Protein AF-A0AAZ1XCC8-F1 (afdb_monomer)

InterPro domains:
  IPR001304 C-type lectin-like [PF00059] (115-221)
  IPR001304 C-type lectin-like [PS50041] (104-208)
  IPR001304 C-type lectin-like [SM00034] (97-220)
  IPR016186 C-type lectin-like/link domain superfamily [G3DSA:3.10.100.10] (12-221)
  IPR016187 C-type lectin fold [SSF56436] (97-221)
  IPR050111 C-type lectin and snaclec domain-containing protein [PTHR22803] (86-221)

Foldseek 3Di:
DVVVVVVVVVVVVVVVVVVVVVVVVVVVVVVVVVVVVVVVVVVVVVVVVVVVVVVVVVVVVVVVVVVVVVVVVVVVVVVVVVVVVVVVVVVVVVPDDQFDWDDDDPKTKDWDPDWDFLVVLQVVLVVVVWGFADQQDPVSLVVVLVVCVLFKAFGQKFWDWDDPDPPDIATAIAGPVRDHDPDFFADPPARGRDPVFGGWMQHSVSHIHGDDDTGITMTMD

Organism: Oreochromis aureus (NCBI:txid47969)

pLDDT: mean 90.57, std 10.58, range [41.28, 98.25]

Nearest PDB structures (foldseek):
  4n33-assembly2_B  TM=8.308E-01  e=2.399E-09  Homo sapiens
  4n36-assembly4_D  TM=7.996E-01  e=1.666E-09  Homo sapiens
  2yhf-assembly2_B  TM=8.243E-01  e=1.999E-09  Homo sapiens
  4n35-assembly6_B  TM=7.918E-01  e=2.399E-09  Homo sapiens
  3kqg-assembly1_B  TM=6.785E-01  e=3.669E-09  Homo sapiens

Mean predicted aligned error: 13.55 Å

Radius of gyration: 47.58 Å; Cα contacts (8 Å, |Δi|>4): 246; chains: 1; bounding box: 74×30×152 Å

Solvent-accessible surface area (backbone atoms only — not comparable to full-atom values): 12093 Å² total; per-residue (Å²): 114,72,75,59,56,54,52,51,53,50,54,53,53,53,48,52,53,50,52,53,52,50,53,54,50,52,54,52,48,55,52,50,52,52,50,54,50,51,54,50,54,52,50,49,54,52,50,53,52,50,52,52,52,50,54,50,50,54,51,51,50,55,52,50,54,54,51,52,55,51,51,53,51,53,54,47,54,52,49,54,50,50,50,51,51,50,51,51,51,48,52,60,59,72,67,52,58,101,78,71,61,46,76,55,92,95,37,36,33,35,72,52,89,60,62,34,45,67,70,57,42,35,48,56,20,43,79,70,74,27,34,37,32,74,69,81,45,71,68,50,43,50,52,53,30,61,72,40,71,62,37,52,28,36,40,24,37,32,37,41,84,41,77,79,50,101,88,44,70,47,55,40,66,28,36,82,86,66,44,74,73,87,62,84,54,55,38,93,94,41,76,76,42,43,93,89,44,50,43,36,25,36,36,59,84,48,24,32,38,64,70,89,72,62,31,23,33,32,25,33,77

Structure (mmCIF, N/CA/C/O backbone):
data_AF-A0AAZ1XCC8-F1
#
_entry.id   AF-A0AAZ1XCC8-F1
#
loop_
_atom_site.group_PDB
_atom_site.id
_atom_site.type_symbol
_atom_site.label_atom_id
_atom_site.label_alt_id
_atom_site.label_comp_id
_atom_site.label_asym_id
_atom_site.label_entity_id
_atom_site.label_seq_id
_atom_site.pdbx_PDB_ins_code
_atom_site.Cartn_x
_atom_site.Cartn_y
_atom_site.Cartn_z
_atom_site.occupancy
_atom_site.B_iso_or_equiv
_atom_site.auth_seq_id
_atom_site.auth_comp_id
_atom_site.auth_asym_id
_atom_site.auth_atom_id
_atom_site.pdbx_PDB_model_num
ATOM 1 N N . MET A 1 1 ? -29.103 -8.593 116.214 1.00 57.97 1 MET A N 1
ATOM 2 C CA . MET A 1 1 ? -28.577 -7.471 115.400 1.00 57.97 1 MET A CA 1
ATOM 3 C C . MET A 1 1 ? -27.565 -7.908 114.336 1.00 57.97 1 MET A C 1
ATOM 5 O O . MET A 1 1 ? -27.748 -7.502 113.201 1.00 57.97 1 MET A O 1
ATOM 9 N N . ALA A 1 2 ? -26.582 -8.774 114.626 1.00 62.94 2 ALA A N 1
ATOM 10 C CA . ALA A 1 2 ? -25.527 -9.163 113.667 1.00 62.94 2 ALA A CA 1
ATOM 11 C C . ALA A 1 2 ? -25.999 -9.786 112.326 1.00 62.94 2 ALA A C 1
ATOM 13 O O . ALA A 1 2 ? -25.399 -9.535 111.285 1.00 62.94 2 ALA A O 1
ATOM 14 N N . GLY A 1 3 ? -27.090 -10.564 112.314 1.00 70.69 3 GLY A N 1
ATOM 15 C CA . GLY A 1 3 ? -27.597 -11.196 111.083 1.00 70.69 3 GLY A CA 1
ATOM 16 C C . GLY A 1 3 ? -28.245 -10.231 110.076 1.00 70.69 3 GLY A C 1
ATOM 17 O O . GLY A 1 3 ? -28.278 -10.524 108.884 1.00 70.69 3 GLY A O 1
ATOM 18 N N . ILE A 1 4 ? -28.736 -9.075 110.537 1.00 73.62 4 ILE A N 1
ATOM 19 C CA . ILE A 1 4 ? -29.360 -8.054 109.677 1.00 73.62 4 ILE A CA 1
ATOM 20 C C . ILE A 1 4 ? -28.272 -7.219 108.989 1.00 73.62 4 ILE A C 1
ATOM 22 O O . ILE A 1 4 ? -28.352 -6.975 107.788 1.00 73.62 4 ILE A O 1
ATOM 26 N N . THR A 1 5 ? -27.211 -6.859 109.717 1.00 78.88 5 THR A N 1
ATOM 27 C CA . THR A 1 5 ? -26.069 -6.101 109.185 1.00 78.88 5 THR A CA 1
ATOM 28 C C . THR A 1 5 ? -25.305 -6.872 108.106 1.00 78.88 5 THR A C 1
ATOM 30 O O . THR A 1 5 ? -24.960 -6.292 107.083 1.00 78.88 5 THR A O 1
ATOM 33 N N . ALA A 1 6 ? -25.097 -8.182 108.273 1.00 82.00 6 ALA A N 1
ATOM 34 C CA . ALA A 1 6 ? -24.416 -9.003 107.266 1.00 82.00 6 ALA A CA 1
ATOM 35 C C . ALA A 1 6 ? -25.203 -9.114 105.943 1.00 82.00 6 ALA A C 1
ATOM 37 O O . ALA A 1 6 ? -24.618 -9.002 104.866 1.00 82.00 6 ALA A O 1
ATOM 38 N N . ARG A 1 7 ? -26.536 -9.275 106.007 1.00 84.81 7 ARG A N 1
ATOM 39 C CA . ARG A 1 7 ? -27.398 -9.274 104.809 1.00 84.81 7 ARG A CA 1
ATOM 40 C C . ARG A 1 7 ? -27.400 -7.919 104.111 1.00 84.81 7 ARG A C 1
ATOM 42 O O . ARG A 1 7 ? -27.338 -7.877 102.890 1.00 84.81 7 ARG A O 1
ATOM 49 N N . TYR A 1 8 ? -27.444 -6.832 104.881 1.00 83.50 8 TYR A N 1
ATOM 50 C CA . TYR A 1 8 ? -27.377 -5.480 104.334 1.00 83.50 8 TYR A CA 1
ATOM 51 C C . TYR A 1 8 ? -26.086 -5.263 103.532 1.00 83.50 8 TYR A C 1
ATOM 53 O O . TYR A 1 8 ? -26.160 -4.833 102.387 1.00 83.50 8 TYR A O 1
ATOM 61 N N . VAL A 1 9 ? -24.931 -5.657 104.087 1.00 89.50 9 VAL A N 1
ATOM 62 C CA . VAL A 1 9 ? -23.620 -5.549 103.419 1.00 89.50 9 VAL A CA 1
ATOM 63 C C . VAL A 1 9 ? -23.568 -6.361 102.120 1.00 89.50 9 VAL A C 1
ATOM 65 O O . VAL A 1 9 ? -23.120 -5.837 101.099 1.00 89.50 9 VAL A O 1
ATOM 68 N N . LEU A 1 10 ? -24.063 -7.604 102.127 1.00 91.62 10 LEU A N 1
ATOM 69 C CA . LEU A 1 10 ? -24.105 -8.457 100.933 1.00 91.62 10 LEU A CA 1
ATOM 70 C C . LEU A 1 10 ? -24.928 -7.819 99.803 1.00 91.62 10 LEU A C 1
ATOM 72 O O . LEU A 1 10 ? -24.451 -7.724 98.675 1.00 91.62 10 LEU A O 1
ATOM 76 N N . VAL A 1 11 ? -26.122 -7.311 100.125 1.00 90.00 11 VAL A N 1
ATOM 77 C CA . VAL A 1 11 ? -27.016 -6.665 99.150 1.00 90.00 11 VAL A CA 1
ATOM 78 C C . VAL A 1 11 ? -26.378 -5.406 98.551 1.00 90.00 11 VAL A C 1
ATOM 80 O O . VAL A 1 11 ? -26.507 -5.161 97.353 1.00 90.00 11 VAL A O 1
ATOM 83 N N . THR A 1 12 ? -25.651 -4.610 99.343 1.00 90.75 12 THR A N 1
ATOM 84 C CA . THR A 1 12 ? -24.879 -3.469 98.817 1.00 90.75 12 THR A CA 1
ATOM 85 C C . THR A 1 12 ? -23.761 -3.894 97.865 1.00 90.75 12 THR A C 1
ATOM 87 O O . THR A 1 12 ? -23.586 -3.255 96.831 1.00 90.75 12 THR A O 1
ATOM 90 N N . LEU A 1 13 ? -23.050 -4.986 98.158 1.00 92.50 13 LEU A N 1
ATOM 91 C CA . LEU A 1 13 ? -21.975 -5.487 97.297 1.00 92.50 13 LEU A CA 1
ATOM 92 C C . LEU A 1 13 ? -22.524 -6.010 95.958 1.00 92.50 13 LEU A C 1
ATOM 94 O O . LEU A 1 13 ? -21.979 -5.719 94.894 1.00 92.50 13 LEU A O 1
ATOM 98 N N . GLU A 1 14 ? -23.637 -6.747 96.004 1.00 94.25 14 GLU A N 1
ATOM 99 C CA . GLU A 1 14 ? -24.359 -7.208 94.813 1.00 94.25 14 GLU A CA 1
ATOM 100 C C . GLU A 1 14 ? -24.856 -6.027 93.973 1.00 94.25 14 GLU A C 1
ATOM 102 O O . GLU A 1 14 ? -24.716 -6.033 92.748 1.00 94.25 14 GLU A O 1
ATOM 107 N N . LYS A 1 15 ? -25.370 -4.977 94.625 1.00 94.00 15 LYS A N 1
ATOM 108 C CA . LYS A 1 15 ? -25.782 -3.741 93.956 1.00 94.00 15 LYS A CA 1
ATOM 109 C C . LYS A 1 15 ? -24.608 -3.065 93.245 1.00 94.00 15 LYS A C 1
ATOM 111 O O . LYS A 1 15 ? -24.754 -2.714 92.079 1.00 94.00 15 LYS A O 1
ATOM 116 N N . GLU A 1 16 ? -23.451 -2.922 93.888 1.00 94.94 16 GLU A N 1
ATOM 117 C CA . GLU A 1 16 ? -22.254 -2.337 93.263 1.00 94.94 16 GLU A CA 1
ATOM 118 C C . GLU A 1 16 ? -21.747 -3.166 92.073 1.00 94.94 16 GLU A C 1
ATOM 120 O O . GLU A 1 16 ? -21.414 -2.612 91.021 1.00 94.94 16 GLU A O 1
ATOM 125 N N . GLN A 1 17 ? -21.741 -4.498 92.192 1.00 95.56 17 GLN A N 1
ATOM 126 C CA . GLN A 1 17 ? -21.374 -5.385 91.085 1.00 95.56 17 GLN A CA 1
ATOM 127 C C . GLN A 1 17 ? -22.343 -5.270 89.906 1.00 95.56 17 GLN A C 1
ATOM 129 O O . GLN A 1 17 ? -21.904 -5.206 88.753 1.00 95.56 17 GLN A O 1
ATOM 134 N N . LEU A 1 18 ? -23.649 -5.224 90.184 1.00 95.44 18 LEU A N 1
ATOM 135 C CA . LEU A 1 18 ? -24.675 -4.988 89.172 1.00 95.44 18 LEU A CA 1
ATOM 136 C C . LEU A 1 18 ? -24.468 -3.631 88.500 1.00 95.44 18 LEU A C 1
ATOM 138 O O . LEU A 1 18 ? -24.483 -3.552 87.278 1.00 95.44 18 LEU A O 1
ATOM 142 N N . GLN A 1 19 ? -24.184 -2.586 89.271 1.00 95.69 19 GLN A N 1
ATOM 143 C CA . GLN A 1 19 ? -23.983 -1.235 88.754 1.00 95.69 19 GLN A CA 1
ATOM 144 C C . GLN A 1 19 ? -22.744 -1.146 87.845 1.00 95.69 19 GLN A C 1
ATOM 146 O O . GLN A 1 19 ? -22.806 -0.552 86.770 1.00 95.69 19 GLN A O 1
ATOM 151 N N . ASN A 1 20 ? -21.647 -1.823 88.199 1.00 95.56 20 ASN A N 1
ATOM 152 C CA . ASN A 1 20 ? -20.457 -1.924 87.349 1.00 95.56 20 ASN A CA 1
ATOM 153 C C . ASN A 1 20 ? -20.737 -2.713 86.053 1.00 95.56 20 ASN A C 1
ATOM 155 O O . ASN A 1 20 ? -20.323 -2.305 84.967 1.00 95.56 20 ASN A O 1
ATOM 159 N N . ARG A 1 21 ? -21.489 -3.821 86.140 1.00 96.69 21 ARG A N 1
ATOM 160 C CA . ARG A 1 21 ? -21.928 -4.584 84.958 1.00 96.69 21 ARG A CA 1
ATOM 161 C C . ARG A 1 21 ? -22.786 -3.736 84.023 1.00 96.69 21 ARG A C 1
ATOM 163 O O . ARG A 1 21 ? -22.532 -3.742 82.822 1.00 96.69 21 ARG A O 1
ATOM 170 N N . THR A 1 22 ? -23.735 -2.979 84.565 1.00 96.50 22 THR A N 1
ATOM 171 C CA . THR A 1 22 ? -24.584 -2.068 83.791 1.00 96.50 22 THR A CA 1
ATOM 172 C C . THR A 1 22 ? -23.752 -0.992 83.098 1.00 96.50 22 THR A C 1
ATOM 174 O O . THR A 1 22 ? -23.912 -0.792 81.899 1.00 96.50 22 THR A O 1
ATOM 177 N N . ASN A 1 23 ? -22.800 -0.364 83.794 1.00 96.38 23 ASN A N 1
ATOM 178 C CA . ASN A 1 23 ? -21.933 0.656 83.192 1.00 96.38 23 ASN A CA 1
ATOM 179 C C . ASN A 1 23 ? -21.073 0.095 82.048 1.00 96.38 23 ASN A C 1
ATOM 181 O O . ASN A 1 23 ? -20.934 0.737 81.008 1.00 96.38 23 ASN A O 1
ATOM 185 N N . LYS A 1 24 ? -20.527 -1.120 82.207 1.00 97.25 24 LYS A N 1
ATOM 186 C CA . LYS A 1 24 ? -19.803 -1.804 81.123 1.00 97.25 24 LYS A CA 1
ATOM 187 C C . LYS A 1 24 ? -20.708 -2.071 79.923 1.00 97.25 24 LYS A C 1
ATOM 189 O O . LYS A 1 24 ? -20.282 -1.850 78.795 1.00 97.25 24 LYS A O 1
ATOM 194 N N . LEU A 1 25 ? -21.938 -2.524 80.168 1.00 97.31 25 LEU A N 1
ATOM 195 C CA . LEU A 1 25 ? -22.908 -2.799 79.112 1.00 97.31 25 LEU A CA 1
ATOM 196 C C . LEU A 1 25 ? -23.285 -1.522 78.349 1.00 97.31 25 LEU A C 1
ATOM 198 O O . LEU A 1 25 ? -23.292 -1.541 77.124 1.00 97.31 25 LEU A O 1
ATOM 202 N N . ILE A 1 26 ? -23.527 -0.418 79.062 1.00 97.12 26 ILE A N 1
ATOM 203 C CA . ILE A 1 26 ? -23.832 0.891 78.467 1.00 97.12 26 ILE A CA 1
ATOM 204 C C . ILE A 1 26 ? -22.692 1.346 77.552 1.00 97.12 26 ILE A C 1
ATOM 206 O O . ILE A 1 26 ? -22.953 1.730 76.419 1.00 97.12 26 ILE A O 1
ATOM 210 N N . ASN A 1 27 ? -21.438 1.252 78.005 1.00 96.75 27 ASN A N 1
ATOM 211 C CA . ASN A 1 27 ? -20.286 1.678 77.205 1.00 96.75 27 ASN A CA 1
ATOM 212 C C . ASN A 1 27 ? -20.084 0.810 75.947 1.00 96.75 27 ASN A C 1
ATOM 214 O O . ASN A 1 27 ? -19.779 1.313 74.868 1.00 96.75 27 ASN A O 1
ATOM 218 N N . ILE A 1 28 ? -20.280 -0.509 76.069 1.00 97.62 28 ILE A N 1
ATOM 219 C CA . ILE A 1 28 ? -20.242 -1.413 74.909 1.00 97.62 28 ILE A CA 1
ATOM 220 C C . ILE A 1 28 ? -21.347 -1.038 73.920 1.00 97.62 28 ILE A C 1
ATOM 222 O O . ILE A 1 28 ? -21.096 -0.976 72.720 1.00 97.62 28 ILE A O 1
ATOM 226 N N . TYR A 1 29 ? -22.553 -0.775 74.421 1.00 97.38 29 TYR A N 1
ATOM 227 C CA . TYR A 1 29 ? -23.696 -0.428 73.592 1.00 97.38 29 TYR A CA 1
ATOM 228 C C . TYR A 1 29 ? -23.483 0.898 72.847 1.00 97.38 29 TYR A C 1
ATOM 230 O O . TYR A 1 29 ? -23.642 0.925 71.632 1.00 97.38 29 TYR A O 1
ATOM 238 N N . SER A 1 30 ? -23.012 1.953 73.522 1.00 97.00 30 SER A N 1
ATOM 239 C CA . SER A 1 30 ? -22.723 3.238 72.869 1.00 97.00 30 SER A CA 1
ATOM 240 C C . SER A 1 30 ? -21.651 3.121 71.785 1.00 97.00 30 SER A C 1
ATOM 242 O O . SER A 1 30 ? -21.786 3.711 70.718 1.00 97.00 30 SER A O 1
ATOM 244 N N . HIS A 1 31 ? -20.603 2.324 72.021 1.00 97.00 31 HIS A N 1
ATOM 245 C CA . HIS A 1 31 ? -19.558 2.115 71.017 1.00 97.00 31 HIS A CA 1
ATOM 246 C C . HIS A 1 31 ? -20.059 1.308 69.809 1.00 97.00 31 HIS A C 1
ATOM 248 O O . HIS A 1 31 ? -19.657 1.561 68.675 1.00 97.00 31 HIS A O 1
ATOM 254 N N . LEU A 1 32 ? -20.951 0.338 70.035 1.00 97.44 32 LEU A N 1
ATOM 255 C CA . LEU A 1 32 ? -21.598 -0.395 68.947 1.00 97.44 32 LEU A CA 1
ATOM 256 C C . LEU A 1 32 ? -22.512 0.515 68.119 1.00 97.44 32 LEU A C 1
ATOM 258 O O . LEU A 1 32 ? -22.501 0.401 66.898 1.00 97.44 32 LEU A O 1
ATOM 262 N N . GLU A 1 33 ? -23.266 1.415 68.753 1.00 97.44 33 GLU A N 1
ATOM 263 C CA . GLU A 1 33 ? -24.104 2.390 68.042 1.00 97.44 33 GLU A CA 1
ATOM 264 C C . GLU A 1 33 ? -23.271 3.327 67.159 1.00 97.44 33 GLU A C 1
ATOM 266 O O . GLU A 1 33 ? -23.605 3.509 65.989 1.00 97.44 33 GLU A O 1
ATOM 271 N N . GLU A 1 34 ? -22.163 3.859 67.683 1.00 97.50 34 GLU A N 1
ATOM 272 C CA . GLU A 1 34 ? -21.230 4.702 66.924 1.00 97.50 34 GLU A CA 1
ATOM 273 C C . GLU A 1 34 ? -20.638 3.942 65.730 1.00 97.50 34 GLU A C 1
ATOM 275 O O . GLU A 1 34 ? -20.684 4.418 64.597 1.00 97.50 34 GLU A O 1
ATOM 280 N N . LYS A 1 35 ? -20.181 2.704 65.948 1.00 97.69 35 LYS A N 1
ATOM 281 C CA . LYS A 1 35 ? -19.631 1.874 64.873 1.00 97.69 35 LYS A CA 1
ATOM 282 C C . LYS A 1 35 ? -20.659 1.572 63.779 1.00 97.69 35 LYS A C 1
ATOM 284 O O . LYS A 1 35 ? -20.335 1.644 62.599 1.00 97.69 35 LYS A O 1
ATOM 289 N N . VAL A 1 36 ? -21.897 1.243 64.154 1.00 97.81 36 VAL A N 1
ATOM 290 C CA . VAL A 1 36 ? -22.986 0.996 63.191 1.00 97.81 36 VAL A CA 1
ATOM 291 C C . VAL A 1 36 ? -23.309 2.260 62.396 1.00 97.81 36 VAL A C 1
ATOM 293 O O . VAL A 1 36 ? -23.587 2.181 61.198 1.00 97.81 36 VAL A O 1
ATOM 296 N N . PHE A 1 37 ? -23.272 3.424 63.044 1.00 97.69 37 PHE A N 1
ATOM 297 C CA . PHE A 1 37 ? -23.470 4.703 62.377 1.00 97.69 37 PHE A CA 1
ATOM 298 C C . PHE A 1 37 ? -22.370 4.977 61.340 1.00 97.69 37 PHE A C 1
ATOM 300 O O . PHE A 1 37 ? -22.682 5.288 60.186 1.00 97.69 37 PHE A O 1
ATOM 307 N N . ASP A 1 38 ? -21.106 4.790 61.718 1.00 97.44 38 ASP A N 1
ATOM 308 C CA . ASP A 1 38 ? -19.958 4.996 60.833 1.00 97.44 38 ASP A CA 1
ATOM 309 C C . ASP A 1 38 ? -19.962 4.026 59.646 1.00 97.44 38 ASP A C 1
ATOM 311 O O . ASP A 1 38 ? -19.819 4.455 58.496 1.00 97.44 38 ASP A O 1
ATOM 315 N N . ASP A 1 39 ? -20.194 2.735 59.901 1.00 97.88 39 ASP A N 1
ATOM 316 C CA . ASP A 1 39 ? -20.259 1.703 58.863 1.00 97.88 39 ASP A CA 1
ATOM 317 C C . ASP A 1 39 ? -21.384 2.012 57.853 1.00 97.88 39 ASP A C 1
ATOM 319 O O . ASP A 1 39 ? -21.185 1.909 56.638 1.00 97.88 39 ASP A O 1
ATOM 323 N N . ASN A 1 40 ? -22.550 2.476 58.324 1.00 96.12 40 ASN A N 1
ATOM 324 C CA . ASN A 1 40 ? -23.656 2.889 57.452 1.00 96.12 40 ASN A CA 1
ATOM 325 C C . ASN A 1 40 ? -23.318 4.133 56.618 1.00 96.12 40 ASN A C 1
ATOM 327 O O . ASN A 1 40 ? -23.657 4.190 55.434 1.00 96.12 40 ASN A O 1
ATOM 331 N N . SER A 1 41 ? -22.640 5.120 57.206 1.00 96.69 41 SER A N 1
ATOM 332 C CA . SER A 1 41 ? -22.206 6.333 56.499 1.00 96.69 41 SER A CA 1
ATOM 333 C C . SER A 1 41 ? -21.194 6.016 55.389 1.00 96.69 41 SER A C 1
ATOM 335 O O . SER A 1 41 ? -21.302 6.511 54.257 1.00 96.69 41 SER A O 1
ATOM 337 N N . GLN A 1 42 ? -20.241 5.121 55.671 1.00 97.81 42 GLN A N 1
ATOM 338 C CA . GLN A 1 42 ? -19.290 4.633 54.671 1.00 97.81 42 GLN A CA 1
ATOM 339 C C . GLN A 1 42 ? -19.989 3.849 53.558 1.00 97.81 42 GLN A C 1
ATOM 341 O O . GLN A 1 42 ? -19.699 4.062 52.375 1.00 97.81 42 GLN A O 1
ATOM 346 N N . LEU A 1 43 ? -20.935 2.975 53.914 1.00 97.94 43 LEU A N 1
ATOM 347 C CA . LEU A 1 43 ? -21.698 2.195 52.945 1.00 97.94 43 LEU A CA 1
ATOM 348 C C . LEU A 1 43 ? -22.512 3.099 52.013 1.00 97.94 43 LEU A C 1
ATOM 350 O O . LEU A 1 43 ? -22.502 2.890 50.799 1.00 97.94 43 LEU A O 1
ATOM 354 N N . GLN A 1 44 ? -23.144 4.140 52.559 1.00 98.06 44 GLN A N 1
ATOM 355 C CA . GLN A 1 44 ? -23.886 5.126 51.779 1.00 98.06 44 GLN A CA 1
ATOM 356 C C . GLN A 1 44 ? -22.975 5.861 50.786 1.00 98.06 44 GLN A C 1
ATOM 358 O O . GLN A 1 44 ? -23.281 5.936 49.597 1.00 98.06 44 GLN A O 1
ATOM 363 N N . SER A 1 45 ? -21.809 6.321 51.245 1.00 98.00 45 SER A N 1
ATOM 364 C CA . SER A 1 45 ? -20.829 6.999 50.387 1.00 98.00 45 SER A CA 1
ATOM 365 C C . SER A 1 45 ? -20.347 6.101 49.239 1.00 98.00 45 SER A C 1
ATOM 367 O O . SER A 1 45 ? -20.210 6.549 48.097 1.00 98.00 45 SER A O 1
ATOM 369 N N . SER A 1 46 ? -20.121 4.814 49.522 1.00 98.19 46 SER A N 1
ATOM 370 C CA . SER A 1 46 ? -19.741 3.816 48.515 1.00 98.19 46 SER A CA 1
ATOM 371 C C . SER A 1 46 ? -20.859 3.571 47.495 1.00 98.19 46 SER A C 1
ATOM 373 O O . SER A 1 46 ? -20.607 3.517 46.288 1.00 98.19 46 SER A O 1
ATOM 375 N N . TYR A 1 47 ? -22.108 3.490 47.958 1.00 98.19 47 TYR A N 1
ATOM 376 C CA . TYR A 1 47 ? -23.281 3.326 47.10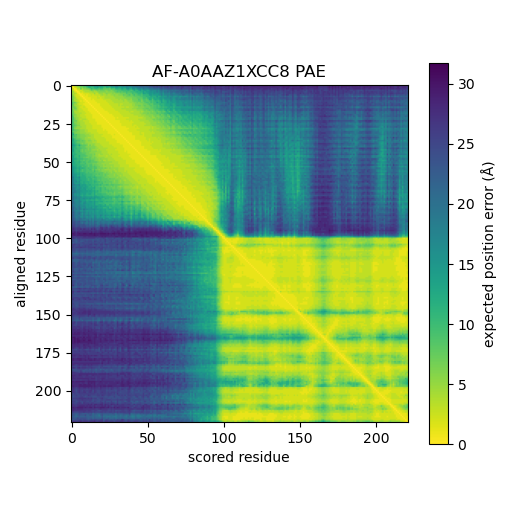1 1.00 98.19 47 TYR A CA 1
ATOM 377 C C . TYR A 1 47 ? -23.468 4.509 46.138 1.00 98.19 47 TYR A C 1
ATOM 379 O O . TYR A 1 47 ? -23.690 4.310 44.937 1.00 98.19 47 TYR A O 1
ATOM 387 N N . ASP A 1 48 ? -23.308 5.739 46.626 1.00 97.81 48 ASP A N 1
ATOM 388 C CA . ASP A 1 48 ? -23.424 6.947 45.804 1.00 97.81 48 ASP A CA 1
ATOM 389 C C . ASP A 1 48 ? -22.309 7.016 44.747 1.00 97.81 48 ASP A C 1
ATOM 391 O O . ASP A 1 48 ? -22.562 7.308 43.570 1.00 97.81 48 ASP A O 1
ATOM 395 N N . ALA A 1 49 ? -21.076 6.663 45.131 1.00 98.25 49 ALA A N 1
ATOM 396 C CA . ALA A 1 49 ? -19.949 6.571 44.208 1.00 98.25 49 ALA A CA 1
ATOM 397 C C . ALA A 1 49 ? -20.185 5.512 43.117 1.00 98.25 49 ALA A C 1
ATOM 399 O O . ALA A 1 49 ? -19.960 5.778 41.931 1.00 98.25 49 ALA A O 1
ATOM 400 N N . LEU A 1 50 ? -20.689 4.331 43.491 1.00 98.12 50 LEU A N 1
ATOM 401 C CA . LEU A 1 50 ? -21.003 3.262 42.544 1.00 98.12 50 LEU A CA 1
ATOM 402 C C . LEU A 1 50 ? -22.119 3.674 41.577 1.00 98.12 50 LEU A C 1
ATOM 404 O O . LEU A 1 50 ? -22.014 3.432 40.374 1.00 98.12 50 LEU A O 1
ATOM 408 N N . THR A 1 51 ? 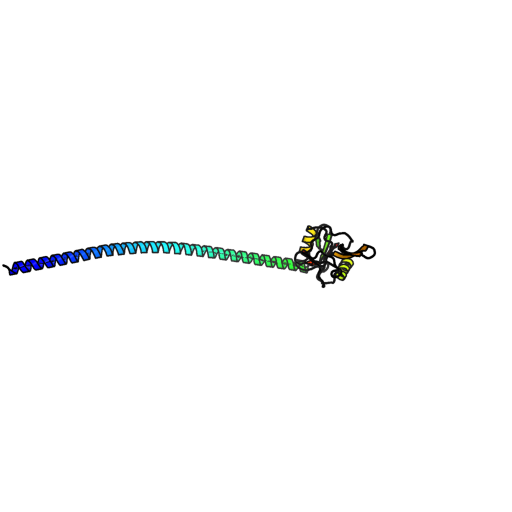-23.145 4.360 42.077 1.00 98.25 51 THR A N 1
ATOM 409 C CA . THR A 1 51 ? -24.256 4.878 41.268 1.00 98.25 51 THR A CA 1
ATOM 410 C C . THR A 1 51 ? -23.767 5.889 40.228 1.00 98.25 51 THR A C 1
ATOM 412 O O . THR A 1 51 ? -24.161 5.831 39.058 1.00 98.25 51 THR A O 1
ATOM 415 N N . LYS A 1 52 ? -22.852 6.784 40.619 1.00 97.81 52 LYS A N 1
ATOM 416 C CA . LYS A 1 52 ? -22.219 7.742 39.703 1.00 97.81 52 LYS A CA 1
ATOM 417 C C . LYS A 1 52 ? -21.349 7.048 38.653 1.00 97.81 52 LYS A C 1
ATOM 419 O O . LYS A 1 52 ? -21.418 7.386 37.473 1.00 97.81 52 LYS A O 1
ATOM 424 N N . ASN A 1 53 ? -20.559 6.057 39.054 1.00 98.12 53 ASN A N 1
ATOM 425 C CA . ASN A 1 53 ? -19.732 5.296 38.118 1.00 98.12 53 ASN A CA 1
ATOM 426 C C . ASN A 1 53 ? -20.590 4.517 37.115 1.00 98.12 53 ASN A C 1
ATOM 428 O O . ASN A 1 53 ? -20.285 4.498 35.923 1.00 98.12 53 ASN A O 1
ATOM 432 N N . TYR A 1 54 ? -21.694 3.926 37.573 1.00 97.94 54 TYR A N 1
ATOM 433 C CA . TYR A 1 54 ? -22.635 3.216 36.715 1.00 97.94 54 TYR A CA 1
ATOM 434 C C . TYR A 1 54 ? -23.293 4.144 35.684 1.00 97.94 54 TYR A C 1
ATOM 436 O O . TYR A 1 54 ? -23.353 3.807 34.498 1.00 97.94 54 TYR A O 1
ATOM 444 N N . SER A 1 55 ? -23.748 5.332 36.099 1.00 97.44 55 SER A N 1
ATOM 445 C CA . SER A 1 55 ? -24.353 6.298 35.173 1.00 97.44 55 SER A CA 1
ATOM 446 C C . SER A 1 55 ? -23.348 6.802 34.132 1.00 97.44 55 SER A C 1
ATOM 448 O O . SER A 1 55 ? -23.684 6.873 32.946 1.00 97.44 55 SER A O 1
ATOM 450 N N . GLN A 1 56 ? -22.098 7.045 34.537 1.00 98.12 56 GLN A N 1
ATOM 451 C CA . GLN A 1 56 ? -21.017 7.404 33.620 1.00 98.12 56 GLN A CA 1
ATOM 452 C C . GLN A 1 56 ? -20.710 6.277 32.626 1.00 98.12 56 GLN A C 1
ATOM 454 O O . GLN A 1 56 ? -20.594 6.528 31.427 1.00 98.12 56 GLN A O 1
ATOM 459 N N . LEU A 1 57 ? -20.610 5.030 33.098 1.00 98.19 57 LEU A N 1
ATOM 460 C CA . LEU A 1 57 ? -20.347 3.875 32.239 1.00 98.19 57 LEU A CA 1
ATOM 461 C C . LEU A 1 57 ? -21.454 3.697 31.194 1.00 98.19 57 LEU A C 1
ATOM 463 O O . LEU A 1 57 ? -21.170 3.469 30.018 1.00 98.19 57 LEU A O 1
ATOM 467 N N . LYS A 1 58 ? -22.714 3.880 31.600 1.00 98.25 58 LYS A N 1
ATOM 468 C CA . LYS A 1 58 ? -23.870 3.835 30.700 1.00 98.25 58 LYS A CA 1
ATOM 469 C C . LYS A 1 58 ? -23.817 4.933 29.632 1.00 98.25 58 LYS A C 1
ATOM 471 O O . LYS A 1 58 ? -24.119 4.665 28.470 1.00 98.25 58 LYS A O 1
ATOM 476 N N . ALA A 1 59 ? -23.418 6.151 30.000 1.00 97.75 59 ALA A N 1
ATOM 477 C CA . ALA A 1 59 ? -23.241 7.245 29.044 1.00 97.75 59 ALA A CA 1
ATOM 478 C C . ALA A 1 59 ? -22.113 6.947 28.042 1.00 97.75 59 ALA A C 1
ATOM 480 O O . ALA A 1 59 ? -22.303 7.105 26.836 1.00 97.75 59 ALA A O 1
ATOM 481 N N . ASN A 1 60 ? -20.974 6.447 28.528 1.00 97.94 60 ASN A N 1
ATOM 482 C CA . ASN A 1 60 ? -19.833 6.078 27.689 1.00 97.94 60 ASN A CA 1
ATOM 483 C C . ASN A 1 60 ? -20.191 4.972 26.687 1.00 97.94 60 ASN A C 1
ATOM 485 O O . ASN A 1 60 ? -19.787 5.044 25.529 1.00 97.94 60 ASN A O 1
ATOM 489 N N . LEU A 1 61 ? -20.978 3.978 27.108 1.00 97.75 61 LEU A N 1
ATOM 490 C CA . LEU A 1 61 ? -21.435 2.897 26.235 1.00 97.75 61 LEU A CA 1
ATOM 491 C C . LEU A 1 61 ? -22.280 3.434 25.071 1.00 97.75 61 LEU A C 1
ATOM 493 O O . LEU A 1 61 ? -22.015 3.096 23.922 1.00 97.75 61 LEU A O 1
ATOM 497 N N . LYS A 1 62 ? -23.204 4.362 25.343 1.00 97.81 62 LYS A N 1
ATOM 498 C CA . LYS A 1 62 ? -24.021 5.004 24.302 1.00 97.81 62 LYS A CA 1
ATOM 499 C C . LYS A 1 62 ? -23.180 5.800 23.296 1.00 97.81 62 LYS A C 1
ATOM 501 O O . LYS A 1 62 ? -23.456 5.782 22.098 1.00 97.81 62 LYS A O 1
ATOM 506 N N . VAL A 1 63 ? -22.152 6.507 23.771 1.00 97.88 63 VAL A N 1
ATOM 507 C CA . VAL A 1 63 ? -21.213 7.227 22.890 1.00 97.88 63 VAL A CA 1
ATOM 508 C C . VAL A 1 63 ? -20.436 6.242 22.015 1.00 97.88 63 VAL A C 1
ATOM 510 O O . VAL A 1 63 ? -20.286 6.462 20.816 1.00 97.88 63 VAL A O 1
ATOM 513 N N . MET A 1 64 ? -19.979 5.131 22.593 1.00 97.25 64 MET A N 1
ATOM 514 C CA . MET A 1 64 ? -19.246 4.096 21.866 1.00 97.25 64 MET A CA 1
ATOM 515 C C . MET A 1 64 ? -20.102 3.432 20.780 1.00 97.25 64 MET A C 1
ATOM 517 O O . MET A 1 64 ? -19.616 3.211 19.674 1.00 97.25 64 MET A O 1
ATOM 521 N N . GLU A 1 65 ? -21.382 3.177 21.055 1.00 97.88 65 GLU A N 1
ATOM 522 C CA . GLU A 1 65 ? -22.343 2.680 20.062 1.00 97.88 65 GLU A CA 1
ATOM 523 C C . GLU A 1 65 ? -22.506 3.651 18.885 1.00 97.88 65 GLU A C 1
ATOM 525 O O . GLU A 1 65 ? -22.463 3.233 17.727 1.00 97.88 65 GLU A O 1
ATOM 530 N N . ALA A 1 66 ? -22.629 4.953 19.159 1.00 97.38 66 ALA A N 1
ATOM 531 C CA . ALA A 1 66 ? -22.721 5.969 18.112 1.00 97.38 66 ALA A CA 1
ATOM 532 C C . ALA A 1 66 ? -21.453 6.016 17.241 1.00 97.38 66 ALA A C 1
ATOM 534 O O . ALA A 1 66 ? -21.548 6.044 16.013 1.00 97.38 66 ALA A O 1
ATOM 535 N N . ASN A 1 67 ? -20.273 5.954 17.865 1.00 97.50 67 ASN A N 1
ATOM 536 C CA . ASN A 1 67 ? -18.996 5.929 17.151 1.00 97.50 67 ASN A CA 1
ATOM 537 C C . ASN A 1 67 ? -18.850 4.671 16.284 1.00 97.50 67 ASN A C 1
ATOM 539 O O . ASN A 1 67 ? -18.418 4.765 15.138 1.00 97.50 67 ASN A O 1
ATOM 543 N N . ASN A 1 68 ? -19.252 3.504 16.795 1.00 96.44 68 ASN A N 1
ATOM 544 C CA . ASN A 1 68 ? -19.212 2.257 16.032 1.00 96.44 68 ASN A CA 1
ATOM 545 C C . ASN A 1 68 ? -20.105 2.326 14.787 1.00 96.44 68 ASN A C 1
ATOM 547 O O . ASN A 1 68 ? -19.676 1.919 13.709 1.00 96.44 68 ASN A O 1
ATOM 551 N N . ASN A 1 69 ? -21.308 2.889 14.907 1.00 97.12 69 ASN A N 1
ATOM 552 C CA . ASN A 1 69 ? -22.204 3.072 13.765 1.00 97.12 69 ASN A CA 1
ATOM 553 C C . ASN A 1 69 ? -21.618 4.044 12.728 1.00 97.12 69 ASN A C 1
ATOM 555 O O . ASN A 1 69 ? -21.709 3.795 11.528 1.00 97.12 69 ASN A O 1
ATOM 559 N N . HIS A 1 70 ? -20.977 5.127 13.178 1.00 97.44 70 HIS A N 1
A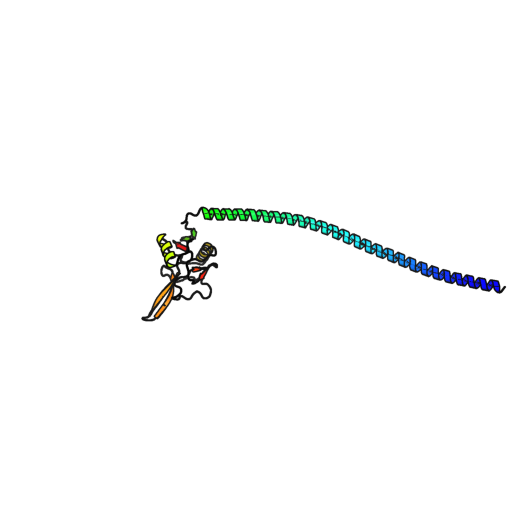TOM 560 C CA . HIS A 1 70 ? -20.311 6.072 12.282 1.00 97.44 70 HIS A CA 1
ATOM 561 C C . HIS A 1 70 ?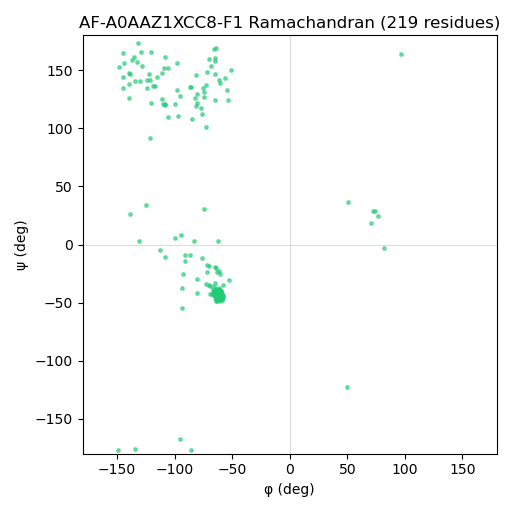 -19.156 5.417 11.509 1.00 97.44 70 HIS A C 1
ATOM 563 O O . HIS A 1 70 ? -19.102 5.524 10.285 1.00 97.44 70 HIS A O 1
ATOM 569 N N . LEU A 1 71 ? -18.293 4.663 12.198 1.00 97.81 71 LEU A N 1
ATOM 570 C CA . LEU A 1 71 ? -17.188 3.932 11.570 1.00 97.81 71 LEU A CA 1
ATOM 571 C C . LEU A 1 71 ? -17.681 2.886 10.562 1.00 97.81 71 LEU A C 1
ATOM 573 O O . LEU A 1 71 ? -17.067 2.696 9.513 1.00 97.81 71 LEU A O 1
ATOM 577 N N . GLN A 1 72 ? -18.797 2.209 10.847 1.00 97.25 72 GLN A N 1
ATOM 578 C CA . GLN A 1 72 ? -19.404 1.269 9.901 1.00 97.25 72 GLN A CA 1
ATOM 579 C C . GLN A 1 72 ? -19.842 1.958 8.601 1.00 97.25 72 GLN A C 1
ATOM 581 O O . GLN A 1 72 ? -19.644 1.397 7.520 1.00 97.25 72 GLN A O 1
ATOM 586 N N . GLU A 1 73 ? -20.385 3.172 8.691 1.00 97.25 73 GLU A N 1
ATOM 587 C CA . GLU A 1 73 ? -20.779 3.959 7.521 1.00 97.25 73 GLU A CA 1
ATOM 588 C C . GLU A 1 73 ? -19.559 4.443 6.720 1.00 97.25 73 GLU A C 1
ATOM 590 O O . GLU A 1 73 ? -19.536 4.304 5.498 1.00 97.25 73 GLU A O 1
ATOM 595 N N . GLU A 1 74 ? -18.494 4.910 7.379 1.00 97.31 74 GLU A N 1
ATOM 596 C CA . GLU A 1 74 ? -17.247 5.280 6.690 1.00 97.31 74 GLU A CA 1
ATOM 597 C C . GLU A 1 74 ? -16.626 4.089 5.945 1.00 97.31 74 GLU A C 1
ATOM 599 O O . GLU A 1 74 ? -16.234 4.200 4.780 1.00 97.31 74 GLU A O 1
ATOM 604 N N . VAL A 1 75 ? -16.583 2.915 6.586 1.00 97.69 75 VAL A N 1
ATOM 605 C CA . VAL A 1 75 ? -16.086 1.682 5.958 1.00 97.69 75 VAL A CA 1
ATOM 606 C C . VAL A 1 75 ? -16.915 1.321 4.726 1.00 97.69 75 VAL A C 1
ATOM 608 O O . VAL A 1 75 ? -16.353 0.890 3.717 1.00 97.69 75 VAL A O 1
ATOM 611 N N . LYS A 1 76 ? -18.237 1.497 4.780 1.00 97.31 76 LYS A N 1
ATOM 612 C CA . LYS A 1 76 ? -19.125 1.256 3.638 1.00 97.31 76 LYS A CA 1
ATOM 613 C C . LYS A 1 76 ? -18.820 2.213 2.483 1.00 97.31 76 LYS A C 1
ATOM 615 O O . LYS A 1 76 ? -18.584 1.755 1.368 1.00 97.31 76 LYS A O 1
ATOM 620 N N . GLN A 1 77 ? -18.706 3.511 2.757 1.00 97.25 77 GLN A N 1
ATOM 621 C CA . GLN A 1 77 ? -18.384 4.514 1.736 1.00 97.25 77 GLN A CA 1
ATOM 622 C C . GLN A 1 77 ? -17.024 4.263 1.074 1.00 97.25 77 GLN A C 1
ATOM 624 O O . GLN A 1 77 ? -16.874 4.406 -0.143 1.00 97.25 77 GLN A O 1
ATOM 629 N N . LEU A 1 78 ? -16.020 3.857 1.856 1.00 97.00 78 LEU A N 1
ATOM 630 C CA . LEU A 1 78 ? -14.708 3.501 1.321 1.00 97.00 78 LEU A CA 1
ATOM 631 C C . LEU A 1 78 ? -14.774 2.261 0.424 1.00 97.00 78 LEU A C 1
ATOM 633 O O . LEU A 1 78 ? -14.137 2.256 -0.631 1.00 97.00 78 LEU A O 1
ATOM 637 N N . LYS A 1 79 ? -15.560 1.242 0.795 1.00 96.94 79 LYS A N 1
ATOM 638 C CA . LYS A 1 79 ? -15.778 0.055 -0.047 1.00 96.94 79 LYS A CA 1
ATOM 639 C C . LYS A 1 79 ? -16.404 0.427 -1.390 1.00 96.94 79 LYS A C 1
ATOM 641 O O . LYS A 1 79 ? -15.842 0.061 -2.421 1.00 96.94 79 LYS A O 1
ATOM 646 N N . ASP A 1 80 ? -17.466 1.230 -1.387 1.00 95.81 80 ASP A N 1
ATOM 647 C CA . ASP A 1 80 ? -18.149 1.671 -2.613 1.00 95.81 80 ASP A CA 1
ATOM 648 C C . ASP A 1 80 ? -17.206 2.478 -3.525 1.00 95.81 80 ASP A C 1
ATOM 650 O O . ASP A 1 80 ? -17.178 2.322 -4.754 1.00 95.81 80 ASP A O 1
ATOM 654 N N . LYS A 1 81 ? -16.358 3.324 -2.923 1.00 96.62 81 LYS A N 1
ATOM 655 C CA . LYS A 1 81 ? -15.339 4.089 -3.651 1.00 96.62 81 LYS A CA 1
ATOM 656 C C . LYS A 1 81 ? -14.272 3.180 -4.263 1.00 96.62 81 LYS A C 1
ATOM 658 O O . LYS A 1 81 ? -13.896 3.393 -5.416 1.00 96.62 81 LYS A O 1
ATOM 663 N N . ILE A 1 82 ? -13.792 2.174 -3.528 1.00 94.50 82 ILE A N 1
ATOM 664 C CA . ILE A 1 82 ? -12.825 1.184 -4.032 1.00 94.50 82 ILE A CA 1
ATOM 665 C C . ILE A 1 82 ? -13.425 0.384 -5.188 1.00 94.50 82 ILE A C 1
ATOM 667 O O . ILE A 1 82 ? -12.752 0.193 -6.203 1.00 94.50 82 ILE A O 1
ATOM 671 N N . GLU A 1 83 ? -14.679 -0.047 -5.078 1.00 93.81 83 GLU A N 1
ATOM 672 C CA . GLU A 1 83 ? -15.365 -0.772 -6.147 1.00 93.81 83 GLU A CA 1
ATOM 673 C C . GLU A 1 83 ? -15.497 0.102 -7.399 1.00 93.81 83 GLU A C 1
ATOM 675 O O . GLU A 1 83 ? -15.101 -0.305 -8.492 1.00 93.81 83 GLU A O 1
ATOM 680 N N . THR A 1 84 ? -15.916 1.358 -7.233 1.00 93.00 84 THR A N 1
ATOM 681 C CA . THR A 1 84 ? -16.006 2.330 -8.332 1.00 93.00 84 THR A CA 1
ATOM 682 C C . THR A 1 84 ? -14.652 2.562 -9.005 1.00 93.00 84 THR A C 1
ATOM 684 O O . THR A 1 84 ? -14.561 2.602 -10.234 1.00 93.00 84 THR A O 1
ATOM 687 N N . LEU A 1 85 ? -13.580 2.722 -8.225 1.00 90.25 85 LEU A N 1
ATOM 688 C CA . LEU A 1 85 ? -12.227 2.902 -8.757 1.00 90.25 85 LEU A CA 1
ATOM 689 C C . LEU A 1 85 ? -11.724 1.640 -9.466 1.00 90.25 85 LEU A C 1
ATOM 691 O O . LEU A 1 85 ? -11.108 1.747 -10.525 1.00 90.25 85 LEU A O 1
ATOM 695 N N . THR A 1 86 ? -12.035 0.456 -8.937 1.00 84.38 86 THR A N 1
ATOM 696 C CA . THR A 1 86 ? -11.727 -0.834 -9.569 1.00 84.38 86 THR A CA 1
ATOM 697 C C . THR A 1 86 ? -12.438 -0.966 -10.913 1.00 84.38 86 THR A C 1
ATOM 699 O O . THR A 1 86 ? -11.797 -1.292 -11.912 1.00 84.38 86 THR A O 1
ATOM 702 N N . GLN A 1 87 ? -13.727 -0.624 -10.977 1.00 83.38 87 GLN A N 1
ATOM 703 C CA . GLN A 1 87 ? -14.500 -0.624 -12.220 1.00 83.38 87 GLN A CA 1
ATOM 704 C C . GLN A 1 87 ? -13.968 0.398 -13.229 1.00 83.38 87 GLN A C 1
ATOM 706 O O . GLN A 1 87 ? -13.795 0.074 -14.402 1.00 83.38 87 GLN A O 1
ATOM 711 N N . LYS A 1 88 ? -13.616 1.614 -12.791 1.00 83.75 88 LYS A N 1
ATOM 712 C CA . LYS A 1 88 ? -12.971 2.618 -13.658 1.00 83.75 88 LYS A CA 1
ATOM 713 C C . LYS A 1 88 ? -11.619 2.139 -14.188 1.00 83.75 88 LYS A C 1
ATOM 715 O O . LYS A 1 88 ? -11.328 2.343 -15.363 1.00 83.75 88 LYS A O 1
ATOM 720 N N . LYS A 1 89 ? -10.815 1.467 -13.359 1.00 80.62 89 LYS A N 1
ATOM 721 C CA . LYS A 1 89 ? -9.537 0.864 -13.766 1.00 80.62 89 LYS A CA 1
ATOM 722 C C . LYS A 1 89 ? -9.747 -0.257 -14.786 1.00 80.62 89 LYS A C 1
ATOM 724 O O . LYS A 1 89 ? -9.029 -0.308 -15.776 1.00 80.62 89 LYS A O 1
ATOM 729 N N . LEU A 1 90 ? -10.751 -1.112 -14.587 1.00 63.50 90 LEU A N 1
ATOM 730 C CA . LEU A 1 90 ? -11.130 -2.155 -15.544 1.00 63.50 90 LEU A CA 1
ATOM 731 C C . LEU A 1 90 ? -11.604 -1.557 -16.871 1.00 63.50 90 LEU A C 1
ATOM 733 O O . LEU A 1 90 ? -11.122 -1.985 -17.908 1.00 63.50 90 LEU A O 1
ATOM 737 N N . GLN A 1 91 ? -12.447 -0.522 -16.855 1.00 59.75 91 GLN A N 1
ATOM 738 C CA . GLN A 1 91 ? -12.901 0.161 -18.074 1.00 59.75 91 GLN A CA 1
ATOM 739 C C . GLN A 1 91 ? -11.768 0.889 -18.810 1.00 59.75 91 GLN A C 1
ATOM 741 O O . GLN A 1 91 ? -11.744 0.900 -20.040 1.00 59.75 91 GLN A O 1
ATOM 746 N N . PHE A 1 92 ? -10.808 1.458 -18.078 1.00 54.91 92 PHE A N 1
ATOM 747 C CA . PHE A 1 92 ? -9.570 1.992 -18.648 1.00 54.91 92 PHE A CA 1
ATOM 748 C C . PHE A 1 92 ? -8.698 0.884 -19.262 1.00 54.91 92 PHE A C 1
ATOM 750 O O . PHE A 1 92 ? -8.050 1.105 -20.278 1.00 54.91 92 PHE A O 1
ATOM 757 N N . ASN A 1 93 ? -8.724 -0.324 -18.695 1.00 51.62 93 ASN A N 1
ATOM 758 C CA . ASN A 1 93 ? -7.995 -1.479 -19.219 1.00 51.62 93 ASN A CA 1
ATOM 759 C C . ASN A 1 93 ? -8.711 -2.170 -20.397 1.00 51.62 93 ASN A C 1
ATOM 761 O O . ASN A 1 93 ? -8.031 -2.714 -21.257 1.00 51.62 93 ASN A O 1
ATOM 765 N N . THR A 1 94 ? -10.049 -2.138 -20.478 1.00 41.28 94 THR A N 1
ATOM 766 C CA . THR A 1 94 ? -10.838 -2.768 -21.560 1.00 41.28 94 THR A CA 1
ATOM 767 C C . THR A 1 94 ? -11.120 -1.844 -22.746 1.00 41.28 94 THR A C 1
ATOM 769 O O . THR A 1 94 ? -11.535 -2.327 -23.793 1.00 41.28 94 THR A O 1
ATOM 772 N N . ARG A 1 95 ? -10.914 -0.524 -22.611 1.00 43.88 95 ARG A N 1
ATOM 773 C CA . ARG A 1 95 ? -10.936 0.427 -23.742 1.00 43.88 95 ARG A CA 1
ATOM 774 C C . ARG A 1 95 ? -9.590 0.569 -24.452 1.00 43.88 95 ARG A C 1
ATOM 776 O O . ARG A 1 95 ? -9.554 1.168 -25.520 1.00 43.88 95 ARG A O 1
ATOM 783 N N . LYS A 1 96 ? -8.512 0.001 -23.904 1.00 43.34 96 LYS A N 1
ATOM 784 C CA . LYS A 1 96 ? -7.219 -0.045 -24.583 1.00 43.34 96 LYS A CA 1
ATOM 785 C C . LYS A 1 96 ? -7.277 -1.057 -25.719 1.00 43.34 96 LYS A C 1
ATOM 787 O O . LYS A 1 96 ? -7.168 -2.263 -25.509 1.00 43.34 96 LYS A O 1
ATOM 792 N N . SER A 1 97 ? -7.437 -0.537 -26.931 1.00 45.16 97 SER A N 1
ATOM 793 C CA . SER A 1 97 ? -6.976 -1.221 -28.138 1.00 45.16 97 SER A CA 1
ATOM 794 C C . SER A 1 97 ? -5.496 -1.624 -27.950 1.00 45.16 97 SER A C 1
ATOM 796 O O . SER A 1 97 ? -4.787 -0.918 -27.224 1.00 45.16 97 SER A O 1
ATOM 798 N N . PRO A 1 98 ? -4.986 -2.713 -28.557 1.00 51.00 98 PRO A N 1
ATOM 799 C CA . PRO A 1 98 ? -3.673 -3.291 -28.227 1.00 51.00 98 PRO A CA 1
ATOM 800 C C . PRO A 1 98 ? -2.436 -2.394 -28.460 1.00 51.00 98 PRO A C 1
ATOM 802 O O . PRO A 1 98 ? -1.316 -2.844 -28.239 1.00 51.00 98 PRO A O 1
ATOM 805 N N . GLU A 1 99 ? -2.603 -1.139 -28.888 1.00 61.50 99 GLU A N 1
ATOM 806 C CA . GLU A 1 99 ? -1.534 -0.252 -29.369 1.00 61.50 99 GLU A CA 1
ATOM 807 C C . GLU A 1 99 ? -1.662 1.203 -28.875 1.00 61.50 99 GLU A C 1
ATOM 809 O O . GLU A 1 99 ? -1.192 2.135 -29.530 1.00 61.50 99 GLU A O 1
ATOM 814 N N . GLU A 1 100 ? -2.306 1.456 -27.732 1.00 74.69 100 GLU A N 1
ATOM 815 C CA . GLU A 1 100 ? -2.389 2.831 -27.222 1.00 74.69 100 GLU A CA 1
ATOM 816 C C . GLU A 1 100 ? -1.074 3.302 -26.586 1.00 74.69 100 GLU A C 1
ATOM 818 O O . GLU A 1 100 ? -0.649 2.844 -25.522 1.00 74.69 100 GLU A O 1
ATOM 823 N N . TRP A 1 101 ? -0.456 4.272 -27.255 1.00 87.12 101 TRP A N 1
ATOM 824 C CA . TRP A 1 101 ? 0.68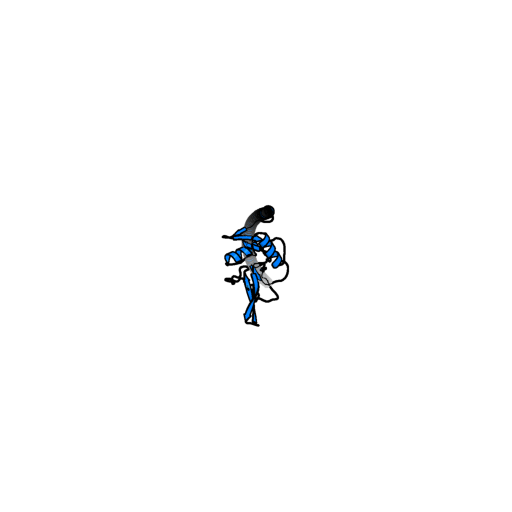8 5.032 -26.772 1.00 87.12 101 TRP A CA 1
ATOM 825 C C . TRP A 1 101 ? 0.252 6.046 -25.703 1.00 87.12 101 TRP A C 1
ATOM 827 O O . TRP A 1 101 ? -0.685 6.817 -25.905 1.00 87.12 101 TRP A O 1
ATOM 837 N N . ILE A 1 102 ? 0.959 6.086 -24.578 1.00 90.00 102 ILE A N 1
ATOM 838 C CA . ILE A 1 102 ? 0.742 7.024 -23.475 1.00 90.00 102 ILE A CA 1
ATOM 839 C C . ILE A 1 102 ? 1.692 8.203 -23.647 1.00 90.00 102 ILE A C 1
ATOM 841 O O . ILE A 1 102 ? 2.896 8.015 -23.787 1.00 90.00 102 ILE A O 1
ATOM 845 N N . ARG A 1 103 ? 1.172 9.428 -23.617 1.00 89.06 103 ARG A N 1
ATOM 846 C CA . ARG A 1 103 ? 2.004 10.629 -23.719 1.00 89.06 103 ARG A CA 1
ATOM 847 C C . ARG A 1 103 ? 2.544 11.061 -22.362 1.00 89.06 103 ARG A C 1
ATOM 849 O O . ARG A 1 103 ? 1.782 11.169 -21.404 1.00 89.06 103 ARG A O 1
ATOM 856 N N . PHE A 1 104 ? 3.826 11.400 -22.331 1.00 89.88 10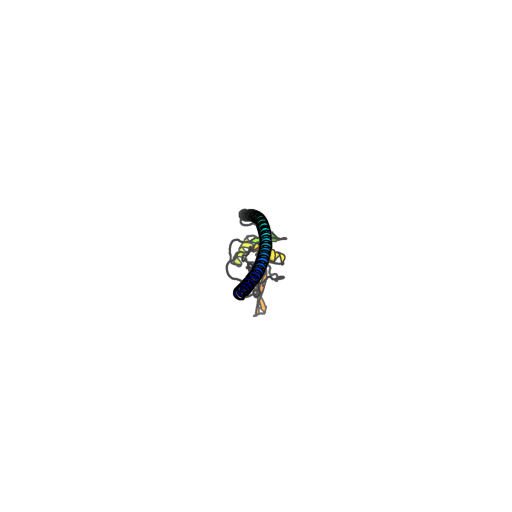4 PHE A N 1
ATOM 857 C CA . PHE A 1 104 ? 4.461 12.101 -21.222 1.00 89.88 104 PHE A CA 1
ATOM 858 C C . PHE A 1 104 ? 5.424 13.140 -21.799 1.00 89.88 104 PHE A C 1
ATOM 860 O O . PHE A 1 104 ? 6.239 12.833 -22.666 1.00 89.88 104 PHE A O 1
ATOM 867 N N . ALA A 1 105 ? 5.267 14.395 -21.372 1.00 89.06 105 ALA A N 1
ATOM 868 C CA . ALA A 1 105 ? 5.931 15.544 -21.985 1.00 89.06 105 ALA A CA 1
ATOM 869 C C . ALA A 1 105 ? 5.765 15.567 -23.528 1.00 89.06 105 ALA A C 1
ATOM 871 O O . ALA A 1 105 ? 4.638 15.588 -24.048 1.00 89.06 105 ALA A O 1
ATOM 872 N N . SER A 1 106 ? 6.882 15.582 -24.256 1.00 89.56 106 SER A N 1
ATOM 873 C CA . SER A 1 106 ? 6.923 15.638 -25.722 1.00 89.56 106 SER A CA 1
ATOM 874 C C . SER A 1 106 ? 6.939 14.264 -26.394 1.00 89.56 106 SER A C 1
ATOM 876 O O . SER A 1 106 ? 6.740 14.207 -27.604 1.00 89.56 106 SER A O 1
ATOM 878 N N . ASN A 1 107 ? 7.105 13.182 -25.629 1.00 90.94 107 ASN A N 1
ATOM 879 C CA . ASN A 1 107 ? 7.303 11.838 -26.164 1.00 90.94 107 ASN A CA 1
ATOM 880 C C . ASN A 1 107 ? 6.060 10.972 -25.940 1.00 90.94 107 ASN A C 1
ATOM 882 O O . ASN A 1 107 ? 5.169 11.273 -25.129 1.00 90.94 107 ASN A O 1
ATOM 886 N N . SER A 1 108 ? 5.973 9.888 -26.701 1.00 92.94 108 SER A N 1
ATOM 887 C CA . SER A 1 108 ?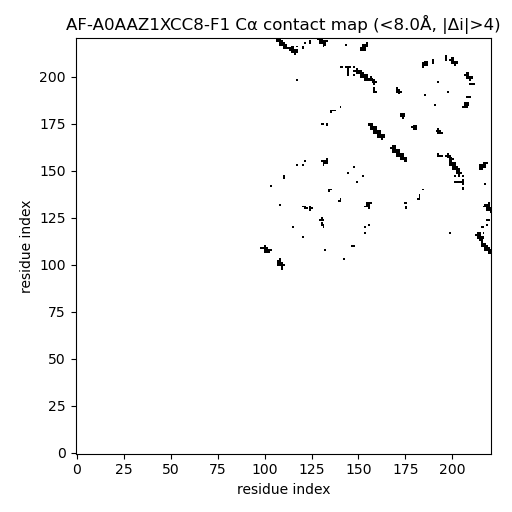 4.920 8.887 -26.553 1.00 92.94 108 SER A CA 1
ATOM 888 C C . SER A 1 108 ? 5.531 7.540 -26.196 1.00 92.94 108 SER A C 1
ATOM 890 O O . SER A 1 108 ? 6.481 7.104 -26.834 1.00 92.94 108 SER A O 1
ATOM 892 N N . TYR A 1 109 ? 4.931 6.839 -25.237 1.00 94.69 109 TYR A N 1
ATOM 893 C CA . TYR A 1 109 ? 5.455 5.595 -24.683 1.00 94.69 109 TYR A CA 1
ATOM 894 C C . TYR A 1 109 ? 4.476 4.441 -24.861 1.00 94.69 109 TYR A C 1
ATOM 896 O O . TYR A 1 109 ? 3.270 4.603 -24.685 1.00 94.69 109 TYR A O 1
ATOM 904 N N . PHE A 1 110 ? 4.985 3.253 -25.155 1.00 93.38 110 PHE A N 1
ATOM 905 C CA . PHE A 1 110 ? 4.185 2.034 -25.249 1.00 93.38 110 PHE A CA 1
ATOM 906 C C . PHE A 1 110 ? 4.737 0.977 -24.301 1.00 93.38 110 PHE A C 1
ATOM 908 O O . PHE A 1 110 ? 5.941 0.750 -24.258 1.00 93.38 110 PHE A O 1
ATOM 915 N N . LYS A 1 111 ? 3.855 0.314 -23.551 1.00 92.81 111 LYS A N 1
ATOM 916 C CA . LYS A 1 111 ? 4.204 -0.756 -22.613 1.00 92.81 111 LYS A CA 1
ATOM 917 C C . LYS A 1 111 ? 3.697 -2.085 -23.151 1.00 92.81 111 LYS A C 1
ATOM 919 O O . LYS A 1 111 ? 2.490 -2.256 -23.303 1.00 92.81 111 LYS A O 1
ATOM 924 N N . SER A 1 112 ? 4.595 -3.040 -23.368 1.00 93.00 112 SER A N 1
ATOM 925 C CA . SER A 1 112 ? 4.193 -4.372 -23.812 1.00 93.00 112 SER A CA 1
ATOM 926 C C . SER A 1 112 ? 3.494 -5.165 -22.702 1.00 93.00 112 SER A C 1
ATOM 928 O O . SER A 1 112 ? 3.818 -5.056 -21.515 1.00 93.00 112 SER A O 1
ATOM 930 N N . THR A 1 113 ? 2.563 -6.025 -23.107 1.00 90.56 113 THR A N 1
ATOM 931 C CA . THR A 1 113 ? 2.014 -7.108 -22.275 1.00 90.56 113 THR A CA 1
ATOM 932 C C . THR A 1 113 ? 2.785 -8.416 -22.475 1.00 90.56 113 THR A C 1
ATOM 934 O O . THR A 1 113 ? 2.843 -9.254 -21.577 1.00 90.56 113 THR A O 1
ATOM 937 N N . GLU A 1 114 ? 3.425 -8.578 -23.635 1.00 92.06 114 GLU A N 1
ATOM 938 C CA . GLU A 1 114 ? 4.243 -9.737 -23.983 1.00 92.06 114 GLU A CA 1
ATOM 939 C C . GLU A 1 114 ? 5.653 -9.644 -23.404 1.00 92.06 114 GLU A C 1
ATOM 941 O O . GLU A 1 114 ? 6.255 -8.567 -23.346 1.00 92.06 114 GLU A O 1
ATOM 946 N N . ARG A 1 115 ? 6.213 -10.802 -23.037 1.00 94.50 115 ARG A N 1
ATOM 947 C CA . ARG A 1 115 ? 7.587 -10.916 -22.545 1.00 94.50 115 ARG A CA 1
ATOM 948 C C . ARG A 1 115 ? 8.511 -11.400 -23.655 1.00 94.50 115 ARG A C 1
ATOM 950 O O . ARG A 1 115 ? 8.339 -12.512 -24.144 1.00 94.50 115 ARG A O 1
ATOM 957 N N . LYS A 1 116 ? 9.531 -10.614 -23.992 1.00 95.69 116 LYS A N 1
ATOM 958 C CA . LYS A 1 116 ? 10.498 -10.917 -25.057 1.00 95.69 116 LYS A CA 1
ATOM 959 C C . LYS A 1 116 ? 11.936 -10.772 -24.566 1.00 95.69 116 LYS A C 1
ATOM 961 O O . LYS A 1 116 ? 12.196 -10.225 -23.487 1.00 95.69 116 LYS A O 1
ATOM 966 N N . THR A 1 117 ? 12.883 -11.301 -25.340 1.00 95.25 117 THR A N 1
ATOM 967 C CA . THR A 1 117 ? 14.303 -10.979 -25.145 1.00 95.25 117 THR A CA 1
ATOM 968 C C . THR A 1 117 ? 14.522 -9.496 -25.437 1.00 95.25 117 THR A C 1
ATOM 970 O O . THR A 1 117 ? 13.699 -8.871 -26.106 1.00 95.25 117 THR A O 1
ATOM 973 N N . TRP A 1 118 ? 15.612 -8.907 -24.949 1.00 95.00 118 TRP A N 1
ATOM 974 C CA . TRP A 1 118 ? 15.872 -7.488 -25.195 1.00 95.00 118 TRP A CA 1
ATOM 975 C C . TRP A 1 118 ? 15.957 -7.161 -26.696 1.00 95.00 118 TRP A C 1
ATOM 977 O O . TRP A 1 118 ? 15.349 -6.198 -27.157 1.00 95.00 118 TRP A O 1
ATOM 987 N N . SER A 1 119 ? 16.633 -8.010 -27.477 1.00 93.94 119 SER A N 1
ATOM 988 C CA . SER A 1 119 ? 16.782 -7.822 -28.925 1.00 93.94 119 SER A CA 1
ATOM 989 C C . SER A 1 119 ? 15.445 -7.899 -29.663 1.00 93.94 119 SER A C 1
ATOM 991 O O . SER A 1 119 ? 15.176 -7.064 -30.525 1.00 93.94 119 SER A O 1
ATOM 993 N N . ASP A 1 120 ? 14.592 -8.863 -29.306 1.00 96.50 120 ASP A N 1
ATOM 994 C CA . ASP A 1 120 ? 13.260 -8.999 -29.911 1.00 96.50 120 ASP A CA 1
ATOM 995 C C . ASP A 1 120 ? 12.328 -7.863 -29.476 1.00 96.50 120 ASP A C 1
ATOM 997 O O . ASP A 1 120 ? 11.528 -7.383 -30.269 1.00 96.50 120 ASP A O 1
ATOM 1001 N N . SER A 1 121 ? 12.467 -7.395 -28.233 1.00 96.44 121 SER A N 1
ATOM 1002 C CA . SER A 1 121 ? 11.729 -6.239 -27.710 1.00 96.44 121 SER A CA 1
ATOM 1003 C C . SER A 1 121 ? 12.073 -4.965 -28.476 1.00 96.44 121 SER A C 1
ATOM 1005 O O . SER A 1 121 ? 11.189 -4.198 -28.841 1.00 96.44 121 SER A O 1
ATOM 1007 N N . ARG A 1 122 ? 13.364 -4.752 -28.761 1.00 95.75 122 ARG A N 1
ATOM 1008 C CA . ARG A 1 122 ? 13.811 -3.613 -29.562 1.00 95.75 122 ARG A CA 1
ATOM 1009 C C . ARG A 1 122 ? 13.255 -3.660 -30.976 1.00 95.75 122 ARG A C 1
ATOM 1011 O O . ARG A 1 122 ? 12.758 -2.649 -31.458 1.00 95.75 122 ARG A O 1
ATOM 1018 N N . ARG A 1 123 ? 13.315 -4.830 -31.619 1.00 97.12 123 ARG A N 1
ATOM 1019 C CA . ARG A 1 123 ? 12.732 -5.026 -32.950 1.00 97.12 123 ARG A CA 1
ATOM 1020 C C . ARG A 1 123 ? 11.240 -4.703 -32.948 1.00 97.12 123 ARG A C 1
ATOM 1022 O O . ARG A 1 123 ? 10.786 -3.972 -33.810 1.00 97.12 123 ARG A O 1
ATOM 1029 N N . ASP A 1 124 ? 10.514 -5.165 -31.936 1.00 96.31 124 ASP A N 1
ATOM 1030 C CA . ASP A 1 124 ? 9.082 -4.900 -31.796 1.00 96.31 124 ASP A CA 1
ATOM 1031 C C . ASP A 1 124 ? 8.764 -3.396 -31.678 1.00 96.31 124 ASP A C 1
ATOM 1033 O O . ASP A 1 124 ? 7.830 -2.911 -32.318 1.00 96.31 124 ASP A O 1
ATOM 1037 N N . CYS A 1 125 ? 9.574 -2.640 -30.925 1.00 95.88 125 CYS A N 1
ATOM 1038 C CA . CYS A 1 125 ? 9.469 -1.180 -30.882 1.00 95.88 125 CYS A CA 1
ATOM 1039 C C . CYS A 1 125 ? 9.758 -0.540 -32.251 1.00 95.88 125 CYS A C 1
ATOM 1041 O O . CYS A 1 125 ? 9.024 0.349 -32.678 1.00 95.88 125 CYS A O 1
ATOM 1043 N N . GLN A 1 126 ? 10.787 -1.014 -32.958 1.00 96.12 126 GLN A N 1
ATOM 1044 C CA . GLN A 1 126 ? 11.175 -0.509 -34.281 1.00 96.12 126 GLN A CA 1
ATOM 1045 C C . GLN A 1 126 ? 10.121 -0.786 -35.352 1.00 96.12 126 GLN A C 1
ATOM 1047 O O . GLN A 1 126 ? 9.804 0.109 -36.135 1.00 96.12 126 GLN A O 1
ATOM 1052 N N . ASP A 1 127 ? 9.505 -1.966 -35.328 1.00 95.62 127 ASP A N 1
ATOM 1053 C CA . ASP A 1 127 ? 8.393 -2.330 -36.211 1.00 95.62 127 ASP A CA 1
ATOM 1054 C C . ASP A 1 127 ? 7.170 -1.413 -35.993 1.00 95.62 127 ASP A C 1
ATOM 1056 O O . ASP A 1 127 ? 6.354 -1.231 -36.895 1.00 95.62 127 ASP A O 1
ATOM 1060 N N . LYS A 1 128 ? 7.067 -0.779 -34.814 1.00 92.12 128 LYS A N 1
ATOM 1061 C CA . LYS A 1 128 ? 6.045 0.223 -34.460 1.00 92.12 128 LYS A CA 1
ATOM 1062 C C . LYS A 1 128 ? 6.487 1.675 -34.694 1.00 92.12 128 LYS A C 1
ATOM 1064 O O . LYS A 1 128 ? 5.780 2.597 -34.285 1.00 92.12 128 LYS A O 1
ATOM 1069 N N . GLY A 1 129 ? 7.635 1.897 -35.337 1.00 93.81 129 GLY A N 1
ATOM 1070 C CA . GLY A 1 129 ? 8.174 3.232 -35.615 1.00 93.81 129 GLY A CA 1
ATOM 1071 C C . GLY A 1 129 ? 8.757 3.946 -34.390 1.00 93.81 129 GLY A C 1
ATOM 1072 O O . GLY A 1 129 ? 8.716 5.172 -34.329 1.00 93.81 129 GLY A O 1
ATOM 1073 N N . ALA A 1 130 ? 9.262 3.191 -33.415 1.00 95.19 130 ALA A N 1
ATOM 1074 C CA . ALA A 1 130 ? 9.819 3.673 -32.151 1.00 95.19 130 ALA A CA 1
ATOM 1075 C C . ALA A 1 130 ? 11.151 2.971 -31.820 1.00 95.19 130 ALA A C 1
ATOM 1077 O O . ALA A 1 130 ? 11.639 2.146 -32.588 1.00 95.19 130 ALA A O 1
ATOM 1078 N N . ASP A 1 131 ? 11.748 3.245 -30.661 1.00 96.50 131 ASP A N 1
ATOM 1079 C CA . ASP A 1 131 ? 12.835 2.418 -30.106 1.00 96.50 131 ASP A CA 1
ATOM 1080 C C . ASP A 1 131 ? 12.531 2.105 -28.631 1.00 96.50 131 ASP A C 1
ATOM 1082 O O . ASP A 1 131 ? 11.539 2.581 -28.080 1.00 96.50 131 ASP A O 1
ATOM 1086 N N . LEU A 1 132 ? 13.332 1.259 -27.984 1.00 96.75 132 LEU A N 1
ATOM 1087 C CA . LEU A 1 132 ? 13.233 1.079 -26.534 1.00 96.75 132 LEU A CA 1
ATOM 1088 C C . LEU A 1 132 ? 13.528 2.403 -25.819 1.00 96.75 132 LEU A C 1
ATOM 1090 O O . LEU A 1 132 ? 14.447 3.125 -26.205 1.00 96.75 132 LEU A O 1
ATOM 1094 N N . VAL A 1 133 ? 12.792 2.668 -24.739 1.00 96.12 133 VAL A N 1
ATOM 1095 C CA . VAL A 1 133 ? 12.842 3.941 -24.005 1.00 96.12 133 VAL A CA 1
ATOM 1096 C C . VAL A 1 133 ? 14.252 4.325 -23.556 1.00 96.12 133 VAL A C 1
ATOM 1098 O O . VAL A 1 133 ? 14.980 3.505 -22.981 1.00 96.12 133 VAL A O 1
ATOM 1101 N N . MET A 1 134 ? 14.619 5.583 -23.789 1.00 94.75 134 MET A N 1
ATOM 1102 C CA . MET A 1 134 ? 15.851 6.201 -23.317 1.00 94.75 134 MET A CA 1
ATOM 1103 C C . MET A 1 134 ? 15.517 7.194 -22.215 1.00 94.75 134 MET A C 1
ATOM 1105 O O . MET A 1 134 ? 14.800 8.154 -22.437 1.00 94.75 134 MET A O 1
ATOM 1109 N N . ILE A 1 135 ? 16.065 6.986 -21.025 1.00 94.25 135 ILE A N 1
ATOM 1110 C CA . ILE A 1 135 ? 15.686 7.775 -19.853 1.00 94.25 135 ILE A CA 1
ATOM 1111 C C . ILE A 1 135 ? 16.697 8.900 -19.661 1.00 94.25 135 ILE A C 1
ATOM 1113 O O . ILE A 1 135 ? 17.854 8.657 -19.311 1.00 94.25 135 ILE A O 1
ATOM 1117 N N . ASN A 1 136 ? 16.249 10.129 -19.892 1.00 90.62 136 ASN A N 1
ATOM 1118 C CA . ASN A 1 136 ? 17.084 11.325 -19.936 1.00 90.62 136 ASN A CA 1
ATOM 1119 C C . ASN A 1 136 ? 16.888 12.254 -18.731 1.00 90.62 136 ASN A C 1
ATOM 1121 O O . ASN A 1 136 ? 17.681 13.176 -18.559 1.00 90.62 136 ASN A O 1
ATOM 1125 N N . SER A 1 137 ? 15.868 12.026 -17.897 1.00 92.50 137 SER A N 1
ATOM 1126 C CA . SER A 1 137 ? 15.651 12.793 -16.666 1.00 92.50 137 SER A CA 1
ATOM 1127 C C . SER A 1 137 ? 15.072 11.956 -15.528 1.00 92.50 137 SER A C 1
ATOM 1129 O O . SER A 1 137 ? 14.525 10.865 -15.721 1.00 92.50 137 SER A O 1
ATOM 1131 N N . LYS A 1 138 ? 15.142 12.505 -14.314 1.00 94.12 138 LYS A N 1
ATOM 1132 C CA . LYS A 1 138 ? 14.503 11.939 -13.124 1.00 94.12 138 LYS A CA 1
ATOM 1133 C C . LYS A 1 138 ? 12.982 11.833 -13.255 1.00 94.12 138 LYS A C 1
ATOM 1135 O O . LYS A 1 138 ? 12.406 10.843 -12.806 1.00 94.12 138 LYS A O 1
ATOM 1140 N N . GLU A 1 139 ? 12.329 12.824 -13.855 1.00 94.38 139 GLU A N 1
ATOM 1141 C CA . GLU A 1 139 ? 10.877 12.823 -14.069 1.00 94.38 139 GLU A CA 1
ATOM 1142 C C . GLU A 1 139 ? 10.479 11.715 -15.050 1.00 94.38 139 GLU A C 1
ATOM 1144 O O . GLU A 1 139 ? 9.501 11.005 -14.820 1.00 94.38 139 GLU A O 1
ATOM 1149 N N . GLU A 1 140 ? 11.277 11.513 -16.100 1.00 94.50 140 GLU A N 1
ATOM 1150 C CA . GLU A 1 140 ? 11.085 10.414 -17.042 1.00 94.50 140 GLU A CA 1
ATOM 1151 C C . GLU A 1 140 ? 11.315 9.051 -16.379 1.00 94.50 140 GLU A C 1
ATOM 1153 O O . GLU A 1 140 ? 10.507 8.140 -16.557 1.00 94.50 140 GLU A O 1
ATOM 1158 N N . GLN A 1 141 ? 12.348 8.910 -15.539 1.00 95.25 141 GLN A N 1
ATOM 1159 C CA . GLN A 1 141 ? 12.559 7.688 -14.758 1.00 95.25 141 GLN A CA 1
ATOM 1160 C C . GLN A 1 141 ? 11.355 7.376 -13.863 1.00 95.25 141 GLN A C 1
ATOM 1162 O O . GLN A 1 141 ? 10.940 6.218 -13.759 1.00 95.25 141 GLN A O 1
ATOM 1167 N N . GLN A 1 142 ? 10.797 8.393 -13.202 1.00 94.69 142 GLN A N 1
ATOM 1168 C CA . GLN A 1 142 ? 9.621 8.224 -12.357 1.00 94.69 142 GLN A CA 1
ATOM 1169 C C . GLN A 1 142 ? 8.415 7.768 -13.185 1.00 94.69 142 GLN A C 1
ATOM 1171 O O . GLN A 1 142 ? 7.783 6.771 -12.836 1.00 94.69 142 GLN A O 1
ATOM 1176 N N . PHE A 1 143 ? 8.145 8.432 -14.310 1.00 94.38 143 PHE A N 1
ATOM 1177 C CA . PHE A 1 143 ? 7.066 8.051 -15.216 1.00 94.38 143 PHE A CA 1
ATOM 1178 C C . PHE A 1 143 ? 7.225 6.611 -15.735 1.00 94.38 143 PHE A C 1
ATOM 1180 O O . PHE A 1 143 ? 6.278 5.825 -15.691 1.00 94.38 143 PHE A O 1
ATOM 1187 N N . VAL A 1 144 ? 8.429 6.222 -16.165 1.00 94.06 144 VAL A N 1
ATOM 1188 C CA . VAL A 1 144 ? 8.731 4.857 -16.625 1.00 94.06 144 VAL A CA 1
ATOM 1189 C C . VAL A 1 144 ? 8.517 3.829 -15.511 1.00 94.06 144 VAL A C 1
ATOM 1191 O O . VAL A 1 144 ? 7.993 2.746 -15.777 1.00 94.06 144 VAL A O 1
ATOM 1194 N N . SER A 1 145 ? 8.883 4.155 -14.268 1.00 93.88 145 SER A N 1
ATOM 1195 C CA . SER A 1 145 ? 8.641 3.305 -13.094 1.00 93.88 145 SER A CA 1
ATOM 1196 C C . SER A 1 145 ? 7.143 3.101 -12.832 1.00 93.88 145 SER A C 1
ATOM 1198 O O . SER A 1 145 ? 6.685 1.969 -12.661 1.00 93.88 145 SER A O 1
ATOM 1200 N N . GLU A 1 146 ? 6.351 4.174 -12.890 1.00 91.50 146 GLU A N 1
ATOM 1201 C CA . GLU A 1 146 ? 4.890 4.118 -12.741 1.00 91.50 146 GLU A CA 1
ATOM 1202 C C . GLU A 1 146 ? 4.243 3.305 -13.875 1.00 91.50 146 GLU A C 1
ATOM 1204 O O . GLU A 1 146 ? 3.408 2.427 -13.629 1.00 91.50 146 GLU A O 1
ATOM 1209 N N . LEU A 1 147 ? 4.704 3.509 -15.114 1.00 90.19 147 LEU A N 1
ATOM 1210 C CA . LEU A 1 147 ? 4.295 2.739 -16.290 1.00 90.19 147 LEU A CA 1
ATOM 1211 C C . LEU A 1 147 ? 4.688 1.255 -16.186 1.00 90.19 147 LEU A C 1
ATOM 1213 O O . LEU A 1 147 ? 4.070 0.389 -16.813 1.00 90.19 147 LEU A O 1
ATOM 1217 N N . ASN A 1 148 ? 5.701 0.933 -15.377 1.00 87.94 148 ASN A N 1
ATOM 1218 C CA . ASN A 1 148 ? 6.131 -0.435 -15.123 1.00 87.94 148 ASN A CA 1
ATOM 1219 C C . ASN A 1 148 ? 5.133 -1.239 -14.279 1.00 87.94 148 ASN A C 1
ATOM 1221 O O . ASN A 1 148 ? 5.174 -2.467 -14.324 1.00 87.94 148 ASN A O 1
ATOM 1225 N N . MET A 1 149 ? 4.219 -0.570 -13.561 1.00 82.31 149 MET A N 1
ATOM 1226 C CA . MET A 1 149 ? 3.177 -1.183 -12.723 1.00 82.31 149 MET A CA 1
ATOM 1227 C C . MET A 1 149 ? 3.719 -2.241 -11.741 1.00 82.31 149 MET A C 1
ATOM 1229 O O . MET A 1 149 ? 3.076 -3.262 -11.503 1.00 82.31 149 MET A O 1
ATOM 1233 N N . GLY A 1 150 ? 4.918 -2.018 -11.191 1.00 80.12 150 GLY A N 1
ATOM 1234 C CA . GLY A 1 150 ? 5.578 -2.964 -10.283 1.00 80.12 150 GLY A CA 1
ATOM 1235 C C . GLY A 1 150 ? 6.090 -4.246 -10.956 1.00 80.12 150 GLY A C 1
ATOM 1236 O O . GLY A 1 150 ? 6.310 -5.241 -10.271 1.00 80.12 150 GLY A O 1
ATOM 1237 N N . GLY A 1 151 ? 6.244 -4.248 -12.285 1.00 88.50 151 GLY A N 1
ATOM 1238 C CA . GLY A 1 151 ? 6.875 -5.320 -13.059 1.00 88.50 151 GLY A CA 1
ATOM 1239 C C . GLY A 1 151 ? 8.357 -5.067 -13.354 1.00 88.50 151 GLY A C 1
ATOM 1240 O O . GLY A 1 151 ? 8.978 -4.168 -12.800 1.00 88.50 151 GLY A O 1
ATOM 1241 N N . GLU A 1 152 ? 8.932 -5.859 -14.261 1.00 93.69 152 GLU A N 1
ATOM 1242 C CA . GLU A 1 152 ? 10.270 -5.616 -14.815 1.00 93.69 152 GLU A CA 1
ATOM 1243 C C . GLU A 1 152 ? 10.175 -5.376 -16.315 1.00 93.69 152 GLU A C 1
ATOM 1245 O O . GLU A 1 152 ? 9.495 -6.133 -17.015 1.00 93.69 152 GLU A O 1
ATOM 1250 N N . SER A 1 153 ? 10.892 -4.381 -16.840 1.00 96.19 153 SER A N 1
ATOM 1251 C CA . SER A 1 153 ? 10.882 -4.129 -18.280 1.00 96.19 153 SER A CA 1
ATOM 1252 C C . SER A 1 153 ? 12.173 -3.656 -18.889 1.00 96.19 153 SER A C 1
ATOM 1254 O O . SER A 1 153 ? 12.903 -2.867 -18.299 1.00 96.19 153 SER A O 1
ATOM 1256 N N . TRP A 1 154 ? 12.415 -4.121 -20.111 1.00 97.06 154 TRP A N 1
ATOM 1257 C CA . TRP A 1 154 ? 13.534 -3.672 -20.920 1.00 97.06 154 TRP A CA 1
ATOM 1258 C C . TRP A 1 154 ? 13.459 -2.175 -21.209 1.00 97.06 154 TRP A C 1
ATOM 1260 O O . TRP A 1 154 ? 12.389 -1.644 -21.513 1.00 97.06 154 TRP A O 1
ATOM 1270 N N . ILE A 1 155 ? 14.630 -1.545 -21.131 1.00 96.56 155 ILE A N 1
ATOM 1271 C CA . ILE A 1 155 ? 14.894 -0.159 -21.520 1.00 96.56 155 ILE A CA 1
ATOM 1272 C C . ILE A 1 155 ? 15.974 -0.147 -22.609 1.00 96.56 155 ILE A C 1
ATOM 1274 O O . ILE A 1 155 ? 16.664 -1.150 -22.818 1.00 96.56 155 ILE A O 1
ATOM 1278 N N . GLY A 1 156 ? 16.146 0.974 -23.303 1.00 95.75 156 GLY A N 1
ATOM 1279 C CA . GLY A 1 156 ? 17.059 1.132 -24.439 1.00 95.75 156 GLY A CA 1
ATOM 1280 C C . GLY A 1 156 ? 18.542 1.211 -24.072 1.00 95.75 156 GLY A C 1
ATOM 1281 O O . GLY A 1 156 ? 19.302 1.896 -24.754 1.00 95.75 156 GLY A O 1
ATOM 1282 N N . LEU A 1 157 ? 18.958 0.559 -22.985 1.00 94.38 157 LEU A N 1
ATOM 1283 C CA . LEU A 1 157 ? 20.319 0.618 -22.468 1.00 94.38 157 LEU A CA 1
ATOM 1284 C C . LEU A 1 157 ? 21.052 -0.706 -22.702 1.00 94.38 157 LEU A C 1
ATOM 1286 O O . LEU A 1 157 ? 20.632 -1.759 -22.212 1.00 94.38 157 LEU A O 1
ATOM 1290 N N . GLN A 1 158 ? 22.167 -0.634 -23.430 1.00 91.94 158 GLN A N 1
ATOM 1291 C CA . GLN A 1 158 ? 22.957 -1.787 -23.853 1.00 91.94 158 GLN A CA 1
ATOM 1292 C C . GLN A 1 158 ? 24.415 -1.661 -23.398 1.00 91.94 158 GLN A C 1
ATOM 1294 O O . GLN A 1 158 ? 25.002 -0.578 -23.451 1.00 91.94 158 GLN A O 1
ATOM 1299 N N . ALA A 1 159 ? 25.022 -2.772 -22.981 1.00 91.06 159 ALA A N 1
ATOM 1300 C CA . ALA A 1 159 ? 26.461 -2.841 -22.772 1.00 91.06 159 ALA A CA 1
ATOM 1301 C C . ALA A 1 159 ? 27.147 -3.048 -24.128 1.00 91.06 159 ALA A C 1
ATOM 1303 O O . ALA A 1 159 ? 26.877 -4.024 -24.830 1.00 91.06 159 ALA A O 1
ATOM 1304 N N . ILE A 1 160 ? 28.046 -2.140 -24.502 1.00 89.25 160 ILE A N 1
ATOM 1305 C CA . ILE A 1 160 ? 28.796 -2.218 -25.756 1.00 89.25 160 ILE A CA 1
ATOM 1306 C C . ILE A 1 160 ? 30.290 -2.396 -25.503 1.00 89.25 160 ILE A C 1
ATOM 1308 O O . ILE A 1 160 ? 30.867 -1.832 -24.570 1.00 89.25 160 ILE A O 1
ATOM 1312 N N . LYS A 1 161 ? 30.943 -3.168 -26.374 1.00 89.69 161 LYS A N 1
ATOM 1313 C CA . LYS A 1 161 ? 32.390 -3.379 -26.338 1.00 89.69 161 LYS A CA 1
ATOM 1314 C C . LYS A 1 161 ? 33.098 -2.256 -27.089 1.00 89.69 161 LYS A C 1
ATOM 1316 O O . LYS A 1 161 ? 33.096 -2.216 -28.317 1.00 89.69 161 LYS A O 1
ATOM 1321 N N . LYS A 1 162 ? 33.767 -1.374 -26.355 1.00 87.62 162 LYS A N 1
ATOM 1322 C CA . LYS A 1 162 ? 34.569 -0.285 -26.909 1.00 87.62 162 LYS A CA 1
ATOM 1323 C C . LYS A 1 162 ? 36.043 -0.655 -26.954 1.00 87.62 162 LYS A C 1
ATOM 1325 O O . LYS A 1 162 ? 36.618 -1.136 -25.979 1.00 87.62 162 LYS A O 1
ATOM 1330 N N . ARG A 1 163 ? 36.680 -0.399 -28.095 1.00 89.44 163 ARG A N 1
ATOM 1331 C CA . ARG A 1 163 ? 38.126 -0.569 -28.262 1.00 89.44 163 ARG A CA 1
ATOM 1332 C C . ARG A 1 163 ? 38.854 0.655 -27.705 1.00 89.44 163 ARG A C 1
ATOM 1334 O O . ARG A 1 163 ? 38.638 1.757 -28.198 1.00 89.44 163 ARG A O 1
ATOM 1341 N N . ILE A 1 164 ? 39.712 0.453 -26.705 1.00 90.25 164 ILE A N 1
ATOM 1342 C CA . ILE A 1 164 ? 40.562 1.505 -26.121 1.00 90.25 164 ILE A CA 1
ATOM 1343 C C . ILE A 1 164 ? 41.936 1.521 -26.801 1.00 90.25 164 ILE A C 1
ATOM 1345 O O . ILE A 1 164 ? 42.493 2.583 -27.051 1.00 90.25 164 ILE A O 1
ATOM 1349 N N . SER A 1 165 ? 42.481 0.352 -27.144 1.00 89.94 165 SER A N 1
ATOM 1350 C CA . SER A 1 165 ? 43.749 0.233 -27.873 1.00 89.94 165 SER A CA 1
ATOM 1351 C C . SER A 1 165 ? 43.761 -1.020 -28.756 1.00 89.94 165 SER A C 1
ATOM 1353 O O . SER A 1 165 ? 42.761 -1.734 -28.838 1.00 89.94 165 SER A O 1
ATOM 1355 N N . ARG A 1 166 ? 44.885 -1.305 -29.431 1.00 87.00 166 ARG A N 1
ATOM 1356 C CA . ARG A 1 166 ? 45.026 -2.430 -30.377 1.00 87.00 166 ARG A CA 1
ATOM 1357 C C . ARG A 1 166 ? 44.606 -3.789 -29.789 1.00 87.00 166 ARG A C 1
ATOM 1359 O O . ARG A 1 166 ? 44.083 -4.609 -30.534 1.00 87.00 166 ARG A O 1
ATOM 1366 N N . PHE A 1 167 ? 44.774 -3.989 -28.478 1.00 88.88 167 PHE A N 1
ATOM 1367 C CA . PHE A 1 167 ? 44.432 -5.237 -27.778 1.00 88.88 167 PHE A CA 1
ATOM 1368 C C . PHE A 1 167 ? 43.597 -5.039 -26.501 1.00 88.88 167 PHE A C 1
ATOM 1370 O O . PHE A 1 167 ? 43.283 -6.014 -25.825 1.00 88.88 167 PHE A O 1
ATOM 1377 N N . VAL A 1 168 ? 43.210 -3.802 -26.163 1.00 88.31 168 VAL A N 1
ATOM 1378 C CA . VAL A 1 168 ? 42.445 -3.498 -24.941 1.00 88.31 168 VAL A CA 1
ATOM 1379 C C . VAL A 1 168 ? 41.028 -3.074 -25.300 1.00 88.31 168 VAL A C 1
ATOM 1381 O O . VAL A 1 168 ? 40.815 -2.120 -26.054 1.00 88.31 168 VAL A O 1
ATOM 1384 N N . PHE A 1 169 ? 40.057 -3.764 -24.708 1.00 88.31 169 PHE A N 1
ATOM 1385 C CA . PHE A 1 169 ? 38.636 -3.473 -24.837 1.00 88.31 169 PHE A CA 1
ATOM 1386 C C . PHE A 1 169 ? 38.031 -3.218 -23.464 1.00 88.31 169 PHE A C 1
ATOM 1388 O O . PHE A 1 169 ? 38.423 -3.847 -22.484 1.00 88.31 169 PHE A O 1
ATOM 1395 N N . LYS A 1 170 ? 37.048 -2.326 -23.412 1.00 89.88 170 LYS A N 1
ATOM 1396 C CA . LYS A 1 170 ? 36.255 -2.052 -22.218 1.00 89.88 170 LYS A CA 1
ATOM 1397 C C . LYS A 1 170 ? 34.781 -2.104 -22.579 1.00 89.88 170 LYS A C 1
ATOM 1399 O O . LYS A 1 170 ? 34.392 -1.647 -23.651 1.00 89.88 170 LYS A O 1
ATOM 1404 N N . TRP A 1 171 ? 33.984 -2.659 -21.680 1.00 89.69 171 TRP A N 1
ATOM 1405 C CA . TRP A 1 171 ? 32.535 -2.606 -21.778 1.00 89.69 171 TRP A CA 1
ATOM 1406 C C . TRP A 1 171 ? 32.027 -1.315 -21.143 1.00 89.69 171 TRP A C 1
ATOM 1408 O 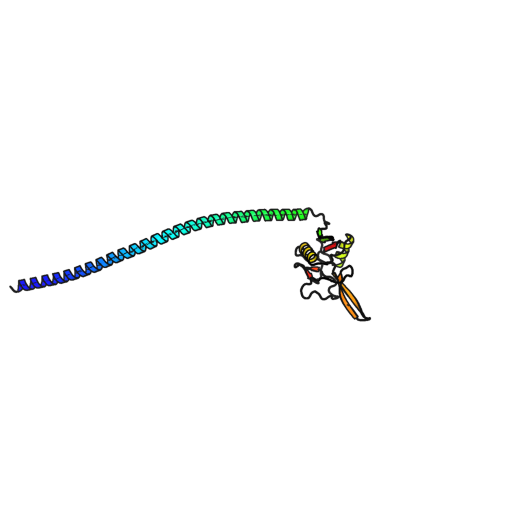O . TRP A 1 171 ? 32.494 -0.909 -20.078 1.00 89.69 171 TRP A O 1
ATOM 1418 N N . GLU A 1 172 ? 31.104 -0.648 -21.819 1.00 90.62 172 GLU A N 1
ATOM 1419 C CA . GLU A 1 172 ? 30.438 0.547 -21.310 1.00 90.62 172 GLU A CA 1
ATOM 1420 C C . GLU A 1 172 ? 28.955 0.519 -21.677 1.00 90.62 172 GLU A C 1
ATOM 1422 O O . GLU A 1 172 ? 28.578 -0.000 -22.726 1.00 90.62 172 GLU A O 1
ATOM 1427 N N . TRP A 1 173 ? 28.120 1.081 -20.808 1.00 92.12 173 TRP A N 1
ATOM 1428 C CA . TRP A 1 173 ? 26.699 1.258 -21.078 1.00 92.12 173 TRP A CA 1
ATOM 1429 C C . TRP A 1 173 ? 26.477 2.417 -22.049 1.00 92.12 173 TRP A C 1
ATOM 1431 O O . TRP A 1 173 ? 27.057 3.496 -21.889 1.00 92.12 173 TRP A O 1
ATOM 1441 N N . ARG A 1 174 ? 25.622 2.200 -23.046 1.00 92.69 174 ARG A N 1
ATOM 1442 C CA . ARG A 1 174 ? 25.193 3.215 -24.009 1.00 92.69 174 ARG A CA 1
ATOM 1443 C C . ARG A 1 174 ? 23.708 3.100 -24.288 1.00 92.69 174 ARG A C 1
ATOM 1445 O O . ARG A 1 174 ? 23.159 1.998 -24.328 1.00 92.69 174 ARG A O 1
ATOM 1452 N N . TRP A 1 175 ? 23.097 4.253 -24.526 1.00 94.06 175 TRP A N 1
ATOM 1453 C CA . TRP A 1 175 ? 21.767 4.324 -25.110 1.00 94.06 175 TRP A CA 1
ATOM 1454 C C . TRP A 1 175 ? 21.795 3.892 -26.576 1.00 94.06 175 TRP A C 1
ATOM 1456 O O . TRP A 1 175 ? 22.837 3.949 -27.237 1.00 94.06 175 TRP A O 1
ATOM 1466 N N . MET A 1 176 ? 20.637 3.507 -27.108 1.00 89.50 176 MET A N 1
ATOM 1467 C CA . MET A 1 176 ? 20.515 3.011 -28.482 1.00 89.50 176 MET A CA 1
ATOM 1468 C C . MET A 1 176 ? 20.930 4.008 -29.566 1.00 89.50 176 MET A C 1
ATOM 1470 O O . MET A 1 176 ? 21.359 3.591 -30.641 1.00 89.50 176 MET A O 1
ATOM 1474 N N . ASN A 1 177 ? 20.860 5.307 -29.276 1.00 85.56 177 ASN A N 1
ATOM 1475 C CA . ASN A 1 177 ? 21.335 6.377 -30.156 1.00 85.56 177 ASN A CA 1
ATOM 1476 C C . ASN A 1 177 ? 22.855 6.646 -30.042 1.00 85.56 177 ASN A C 1
ATOM 1478 O O . ASN A 1 177 ? 23.365 7.574 -30.663 1.00 85.56 177 ASN A O 1
ATOM 1482 N N . GLY A 1 178 ? 23.585 5.869 -29.232 1.00 83.88 178 GLY A N 1
ATOM 1483 C CA . GLY A 1 178 ? 25.021 6.027 -28.986 1.00 83.88 178 GLY A CA 1
ATOM 1484 C C . GLY A 1 178 ? 25.384 7.090 -27.943 1.00 83.88 178 GLY A C 1
ATOM 1485 O O . GLY A 1 178 ? 26.564 7.235 -27.601 1.00 83.88 178 GLY A O 1
ATOM 1486 N N . SER A 1 179 ? 24.401 7.810 -27.398 1.00 85.81 179 SER A N 1
ATOM 1487 C CA . SER A 1 179 ? 24.638 8.845 -26.391 1.00 85.81 179 SER A CA 1
ATOM 1488 C C . SER A 1 179 ? 25.205 8.251 -25.094 1.00 85.81 179 SER A C 1
ATOM 1490 O O . SER A 1 179 ? 24.887 7.111 -24.728 1.00 85.81 179 SER A O 1
ATOM 1492 N N . PRO A 1 180 ? 26.080 8.988 -24.382 1.00 83.69 180 PRO A N 1
ATOM 1493 C CA . PRO A 1 180 ? 26.480 8.621 -23.028 1.00 83.69 180 PRO A CA 1
ATOM 1494 C C . PRO A 1 180 ? 25.297 8.683 -22.059 1.00 83.69 180 PRO A C 1
ATOM 1496 O O . PRO A 1 180 ? 24.330 9.409 -22.279 1.00 83.69 180 PRO A O 1
ATOM 1499 N N . LEU A 1 181 ? 25.430 7.962 -20.949 1.00 87.12 181 LEU A N 1
ATOM 1500 C CA . LEU A 1 181 ? 24.591 8.149 -19.771 1.00 87.12 181 LEU A CA 1
ATOM 1501 C C . LEU A 1 181 ? 24.853 9.541 -19.175 1.00 87.12 181 LEU A C 1
ATOM 1503 O O . LEU A 1 181 ? 26.003 9.858 -18.868 1.00 87.12 181 LEU A O 1
ATOM 1507 N N . GLN A 1 182 ? 23.807 10.355 -19.022 1.00 83.19 182 GLN A N 1
ATOM 1508 C CA . GLN A 1 182 ? 23.876 11.635 -18.302 1.00 83.19 182 GLN A CA 1
ATOM 1509 C C . GLN A 1 182 ? 23.466 11.439 -16.840 1.00 83.19 182 GLN A C 1
ATOM 1511 O O . GLN A 1 182 ? 24.242 11.721 -15.931 1.00 83.19 182 GLN A O 1
ATOM 1516 N N . GLU A 1 183 ? 22.280 10.868 -16.632 1.00 85.81 183 GLU A N 1
ATOM 1517 C CA . GLU A 1 183 ? 21.787 10.416 -15.335 1.00 85.81 183 GLU A CA 1
ATOM 1518 C C . GLU A 1 183 ? 21.750 8.887 -15.291 1.00 85.81 183 GLU A C 1
ATOM 1520 O O . GLU A 1 183 ? 21.626 8.217 -16.320 1.00 85.81 183 GLU A O 1
ATOM 1525 N N . THR A 1 184 ? 21.894 8.320 -14.092 1.00 92.00 184 THR A N 1
ATOM 1526 C CA . THR A 1 184 ? 21.825 6.869 -13.906 1.00 92.00 184 THR A CA 1
ATOM 1527 C C . THR A 1 184 ? 20.963 6.510 -12.713 1.00 92.00 184 THR A C 1
ATOM 1529 O O . THR A 1 184 ? 21.025 7.160 -11.670 1.00 92.00 184 THR A O 1
ATOM 1532 N N . PHE A 1 185 ? 20.183 5.441 -12.859 1.00 95.44 185 PHE A N 1
ATOM 1533 C CA . PHE A 1 185 ? 19.254 4.980 -11.827 1.00 95.44 185 PHE A CA 1
ATOM 1534 C C . PHE A 1 185 ? 19.497 3.516 -11.451 1.00 95.44 185 PHE A C 1
ATOM 1536 O O . PHE A 1 185 ? 18.560 2.792 -11.122 1.00 95.44 185 PHE A O 1
ATOM 1543 N N . TRP A 1 186 ? 20.758 3.076 -11.488 1.00 95.19 186 TRP A N 1
ATOM 1544 C CA . TRP A 1 186 ? 21.168 1.722 -11.113 1.00 95.19 186 TRP A CA 1
ATOM 1545 C C . TRP A 1 186 ? 20.739 1.352 -9.692 1.00 95.19 186 TRP A C 1
ATOM 1547 O O . TRP A 1 186 ? 20.760 2.176 -8.773 1.00 95.19 186 TRP A O 1
ATOM 1557 N N . ALA A 1 187 ? 20.359 0.089 -9.507 1.00 94.62 187 ALA A N 1
ATOM 1558 C CA . ALA A 1 187 ? 20.360 -0.503 -8.179 1.00 94.62 187 ALA A CA 1
ATOM 1559 C C . ALA A 1 187 ? 21.817 -0.669 -7.699 1.00 94.62 187 ALA A C 1
ATOM 1561 O O . ALA A 1 187 ? 22.715 -0.799 -8.534 1.00 94.62 187 ALA A O 1
ATOM 1562 N N . PRO A 1 188 ? 22.071 -0.684 -6.380 1.00 93.19 188 PRO A N 1
ATOM 1563 C CA . PRO A 1 188 ? 23.428 -0.809 -5.854 1.00 93.19 188 PRO A CA 1
ATOM 1564 C C . PRO A 1 188 ? 24.177 -2.028 -6.425 1.00 93.19 188 PRO A C 1
ATOM 1566 O O . PRO A 1 188 ? 23.693 -3.156 -6.311 1.00 93.19 188 PRO A O 1
ATOM 1569 N N . GLY A 1 189 ? 25.352 -1.805 -7.025 1.00 90.06 189 GLY A N 1
ATOM 1570 C CA . GLY A 1 189 ? 26.220 -2.862 -7.557 1.00 90.06 189 GLY A CA 1
ATOM 1571 C C . GLY A 1 189 ? 25.757 -3.462 -8.890 1.00 90.06 189 GLY A C 1
ATOM 1572 O O . GLY A 1 189 ? 26.053 -4.622 -9.169 1.00 90.06 189 GLY A O 1
ATOM 1573 N N . GLN A 1 190 ? 24.979 -2.725 -9.686 1.00 91.06 190 GLN A N 1
ATOM 1574 C CA . GLN A 1 190 ? 24.501 -3.148 -11.014 1.00 91.06 190 GLN A CA 1
ATOM 1575 C C . GLN A 1 190 ? 25.104 -2.331 -12.167 1.00 91.06 190 GLN A C 1
ATOM 1577 O O . GLN A 1 190 ? 24.854 -2.632 -13.332 1.00 91.06 190 GLN A O 1
ATOM 1582 N N . GLU A 1 191 ? 25.885 -1.302 -11.852 1.00 90.12 191 GLU A N 1
ATOM 1583 C CA . GLU A 1 191 ? 26.428 -0.315 -12.784 1.00 90.12 191 GLU A CA 1
ATOM 1584 C C . GLU A 1 191 ? 27.542 -0.843 -13.702 1.00 90.12 191 GLU A C 1
ATOM 1586 O O . GLU A 1 191 ? 27.843 -0.237 -14.734 1.00 90.12 191 GLU A O 1
ATOM 1591 N N . ASP A 1 192 ? 28.167 -1.969 -13.366 1.00 88.25 192 ASP A N 1
ATOM 1592 C CA . ASP A 1 192 ? 29.275 -2.530 -14.125 1.00 88.25 192 ASP A CA 1
ATOM 1593 C C . ASP A 1 192 ? 28.783 -3.230 -15.403 1.00 88.25 192 ASP A C 1
ATOM 1595 O O . ASP A 1 192 ? 28.052 -4.227 -15.382 1.00 88.25 192 ASP A O 1
ATOM 1599 N N . ALA A 1 193 ? 29.215 -2.696 -16.547 1.00 84.19 193 ALA A N 1
ATOM 1600 C CA . ALA A 1 193 ? 28.991 -3.309 -17.849 1.00 84.19 193 ALA A CA 1
ATOM 1601 C C . ALA A 1 193 ? 29.911 -4.527 -18.016 1.00 84.19 193 ALA A C 1
ATOM 1603 O O . ALA A 1 193 ? 31.132 -4.420 -17.872 1.00 84.19 193 ALA A O 1
ATOM 1604 N N . SER A 1 194 ? 29.335 -5.676 -18.362 1.00 81.25 194 SER A N 1
ATOM 1605 C CA . SER A 1 1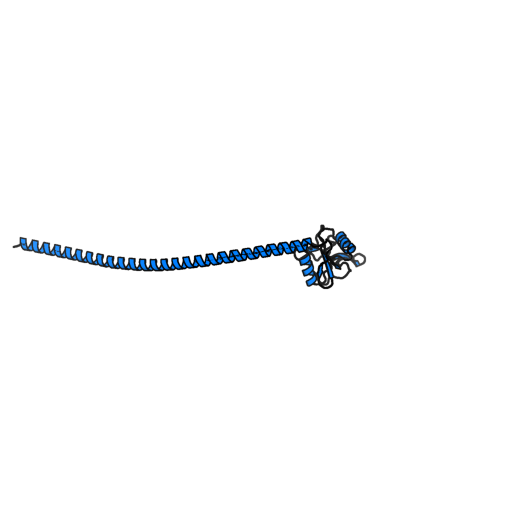94 ? 30.066 -6.926 -18.583 1.00 81.25 194 SER A CA 1
ATOM 1606 C C . SER A 1 194 ? 29.531 -7.642 -19.833 1.00 81.25 194 SER A C 1
ATOM 1608 O O . SER A 1 194 ? 28.406 -7.369 -20.251 1.00 81.25 194 SER A O 1
ATOM 1610 N N . PRO A 1 195 ? 30.311 -8.554 -20.446 1.00 77.06 195 PRO A N 1
ATOM 1611 C CA . PRO A 1 195 ? 29.854 -9.333 -21.602 1.00 77.06 195 PRO A CA 1
ATOM 1612 C C . PRO A 1 195 ? 28.698 -10.287 -21.269 1.00 77.06 195 PRO A C 1
ATOM 1614 O O . PRO A 1 195 ? 28.002 -10.748 -22.170 1.00 77.06 195 PRO A O 1
ATOM 1617 N N . ASP A 1 196 ? 28.516 -10.602 -19.986 1.00 75.94 196 ASP A N 1
ATOM 1618 C CA . ASP A 1 196 ? 27.482 -11.522 -19.520 1.00 75.94 196 ASP A CA 1
ATOM 1619 C C . ASP A 1 196 ? 26.100 -10.858 -19.619 1.00 75.94 196 ASP A C 1
ATOM 1621 O O . ASP A 1 196 ? 25.108 -11.490 -19.973 1.00 75.94 196 ASP A O 1
ATOM 1625 N N . TYR A 1 197 ? 26.031 -9.543 -19.394 1.00 77.38 197 TYR A N 1
ATOM 1626 C CA . TYR A 1 197 ? 24.775 -8.804 -19.365 1.00 77.38 197 TYR A CA 1
ATOM 1627 C C . TYR A 1 197 ? 24.755 -7.694 -20.403 1.00 77.38 197 TYR A C 1
ATOM 1629 O O . TYR A 1 197 ? 25.115 -6.548 -20.146 1.00 77.38 197 TYR A O 1
ATOM 1637 N N . ASN A 1 198 ? 24.253 -8.041 -21.582 1.00 83.50 198 ASN A N 1
ATOM 1638 C CA . ASN A 1 198 ? 24.262 -7.129 -22.718 1.00 83.50 198 ASN A CA 1
ATOM 1639 C C . ASN A 1 198 ? 23.203 -6.021 -22.632 1.00 83.50 198 ASN A C 1
ATOM 1641 O O . ASN A 1 198 ? 23.275 -5.088 -23.420 1.00 83.50 198 ASN A O 1
ATOM 1645 N N . ALA A 1 199 ? 22.235 -6.091 -21.713 1.00 92.00 199 ALA A N 1
ATOM 1646 C CA . ALA A 1 199 ? 21.135 -5.133 -21.634 1.00 92.00 199 ALA A CA 1
ATOM 1647 C C . ALA A 1 199 ? 20.634 -4.905 -20.203 1.00 92.00 199 ALA A C 1
ATOM 1649 O O . ALA A 1 199 ? 20.699 -5.808 -19.364 1.00 92.00 199 ALA A O 1
ATOM 1650 N N . ALA A 1 200 ? 20.085 -3.714 -19.955 1.00 94.06 200 ALA A N 1
ATOM 1651 C CA . ALA A 1 200 ? 19.487 -3.345 -18.676 1.00 94.06 200 ALA A CA 1
ATOM 1652 C C . ALA A 1 200 ? 17.955 -3.307 -18.740 1.00 94.06 200 ALA A C 1
ATOM 1654 O O . ALA A 1 200 ? 17.354 -3.020 -19.778 1.00 94.06 200 ALA A O 1
ATOM 1655 N N . CYS A 1 201 ? 17.317 -3.564 -17.601 1.00 95.06 201 CYS A N 1
ATOM 1656 C CA . CYS A 1 201 ? 15.880 -3.403 -17.410 1.00 95.06 201 CYS A CA 1
ATOM 1657 C C . CYS A 1 201 ? 15.582 -2.561 -16.167 1.00 95.06 201 CYS A C 1
ATOM 1659 O O . CYS A 1 201 ? 16.359 -2.558 -15.214 1.00 95.06 201 CYS A O 1
ATOM 1661 N N . CYS A 1 202 ? 14.432 -1.894 -16.163 1.00 95.81 202 CYS A N 1
ATOM 1662 C CA . CYS A 1 202 ? 13.870 -1.237 -14.991 1.00 95.81 202 CYS A CA 1
ATOM 1663 C C . CYS A 1 202 ? 13.133 -2.273 -14.126 1.00 95.81 202 CYS A C 1
ATOM 1665 O O . CYS A 1 202 ? 12.292 -3.017 -14.643 1.00 95.81 202 CYS A O 1
ATOM 1667 N N . ASP A 1 203 ? 13.471 -2.354 -12.841 1.00 94.06 203 ASP A N 1
ATOM 1668 C CA . ASP A 1 203 ? 12.891 -3.286 -11.876 1.00 94.06 203 ASP A CA 1
ATOM 1669 C C . ASP A 1 203 ? 11.594 -2.755 -11.236 1.00 94.06 203 ASP A C 1
ATOM 1671 O O . ASP A 1 203 ? 11.096 -1.674 -11.565 1.00 94.06 203 ASP A O 1
ATOM 1675 N N . ILE A 1 204 ? 11.058 -3.529 -10.291 1.00 91.12 204 ILE A N 1
ATOM 1676 C CA . ILE A 1 204 ? 9.818 -3.213 -9.570 1.00 91.12 204 ILE A CA 1
ATOM 1677 C C . ILE A 1 204 ? 9.916 -1.945 -8.706 1.00 91.12 204 ILE A C 1
ATOM 1679 O O . ILE A 1 204 ? 8.891 -1.371 -8.351 1.00 91.12 204 ILE A O 1
ATOM 1683 N N . ASN A 1 205 ? 11.134 -1.519 -8.359 1.00 91.94 205 ASN A N 1
ATOM 1684 C CA . ASN A 1 205 ? 11.414 -0.345 -7.534 1.00 91.94 205 ASN A CA 1
ATOM 1685 C C . ASN A 1 205 ? 11.806 0.873 -8.383 1.00 91.94 205 ASN A C 1
ATOM 1687 O O . ASN A 1 205 ? 12.220 1.899 -7.838 1.00 91.94 205 ASN A O 1
ATOM 1691 N N . GLY A 1 206 ? 11.738 0.764 -9.712 1.00 92.19 206 GLY A N 1
ATOM 1692 C CA . GLY A 1 206 ? 12.181 1.824 -10.604 1.00 92.19 206 GLY A CA 1
ATOM 1693 C C . GLY A 1 206 ? 13.700 1.977 -10.646 1.00 92.19 206 GLY A C 1
ATOM 1694 O O . GLY A 1 206 ? 14.185 3.091 -10.839 1.00 92.19 206 GLY A O 1
ATOM 1695 N N . LYS A 1 207 ? 14.464 0.905 -10.416 1.00 95.44 207 LYS A N 1
ATOM 1696 C CA . LYS A 1 207 ? 15.928 0.880 -10.509 1.00 95.44 207 LYS A CA 1
ATOM 1697 C C . LYS A 1 207 ? 16.395 0.047 -11.689 1.00 95.44 207 LYS A C 1
ATOM 1699 O O . LYS A 1 207 ? 15.764 -0.935 -12.071 1.00 95.44 207 LYS A O 1
ATOM 1704 N N . TRP A 1 208 ? 17.520 0.433 -12.277 1.00 95.12 208 TRP A N 1
ATOM 1705 C CA . TRP A 1 208 ? 18.114 -0.319 -13.373 1.00 95.12 208 TRP A CA 1
ATOM 1706 C C . TRP A 1 208 ? 18.889 -1.509 -12.826 1.00 95.12 208 TRP A C 1
ATOM 1708 O O . TRP A 1 208 ? 19.721 -1.368 -11.927 1.00 95.12 208 TRP A O 1
ATOM 1718 N N . ILE A 1 209 ? 18.613 -2.680 -13.383 1.00 93.94 209 ILE A N 1
ATOM 1719 C CA . ILE A 1 209 ? 19.281 -3.931 -13.042 1.00 93.94 209 ILE A CA 1
ATOM 1720 C C . ILE A 1 209 ? 19.694 -4.661 -14.316 1.00 93.94 209 ILE A C 1
ATOM 1722 O O . ILE A 1 209 ? 19.092 -4.489 -15.382 1.00 93.94 209 ILE A O 1
ATOM 1726 N N . LYS A 1 210 ? 20.690 -5.534 -14.187 1.00 90.25 210 LYS A N 1
ATOM 1727 C CA . LYS A 1 210 ? 21.106 -6.459 -15.238 1.00 90.25 210 LYS A CA 1
ATOM 1728 C C . LYS A 1 210 ? 20.636 -7.868 -14.886 1.00 90.25 210 LYS A C 1
ATOM 1730 O O . LYS A 1 210 ? 21.108 -8.485 -13.935 1.00 90.25 210 LYS A O 1
ATOM 1735 N N . ARG A 1 211 ? 19.647 -8.380 -15.624 1.00 86.00 211 ARG A N 1
ATOM 1736 C CA . ARG A 1 211 ? 19.044 -9.694 -15.351 1.00 86.00 211 ARG A CA 1
ATOM 1737 C C . ARG A 1 211 ? 18.645 -10.399 -16.637 1.00 86.00 211 ARG A C 1
ATOM 1739 O O . ARG A 1 211 ? 17.986 -9.808 -17.486 1.00 86.00 211 ARG A O 1
ATOM 1746 N N . TYR A 1 212 ? 18.979 -11.682 -16.735 1.00 83.69 212 TYR A N 1
ATOM 1747 C CA . TYR A 1 212 ? 18.567 -12.535 -17.847 1.00 83.69 212 TYR A CA 1
ATOM 1748 C C . TYR A 1 212 ? 17.048 -12.774 -17.898 1.00 83.69 212 TYR A C 1
ATOM 1750 O O . TYR A 1 212 ? 16.307 -12.520 -16.941 1.00 83.69 212 TYR A O 1
ATOM 1758 N N . GLY A 1 213 ? 16.611 -13.337 -19.024 1.00 88.56 213 GLY A N 1
ATOM 1759 C CA . GLY A 1 213 ? 15.257 -13.838 -19.236 1.00 88.56 213 GLY A CA 1
ATOM 1760 C C . GLY A 1 213 ? 14.337 -12.849 -19.941 1.00 88.56 213 GLY A C 1
ATOM 1761 O O . GLY A 1 213 ? 14.620 -11.659 -20.034 1.00 88.56 213 GLY A O 1
ATOM 1762 N N . SER A 1 214 ? 13.216 -13.355 -20.446 1.00 92.62 214 SER A N 1
ATOM 1763 C CA . SER A 1 214 ? 12.239 -12.537 -21.160 1.00 92.62 214 SER A CA 1
ATOM 1764 C C . SER A 1 214 ? 11.468 -11.628 -20.206 1.00 92.62 214 SER A C 1
ATOM 1766 O O . SER A 1 214 ? 11.014 -12.053 -19.136 1.00 92.62 214 SER A O 1
ATOM 1768 N N . LYS A 1 215 ? 11.275 -10.373 -20.605 1.00 94.00 215 LYS A N 1
ATOM 1769 C CA . LYS A 1 215 ? 10.588 -9.334 -19.825 1.00 94.00 215 LYS A CA 1
ATOM 1770 C C . LYS A 1 215 ? 9.639 -8.575 -20.732 1.00 94.00 215 LYS A C 1
ATOM 1772 O O . LYS A 1 215 ? 9.780 -8.633 -21.953 1.00 94.00 215 LYS A O 1
ATOM 1777 N N . THR A 1 216 ? 8.679 -7.881 -20.137 1.00 95.31 216 THR A N 1
ATOM 1778 C CA . THR A 1 216 ? 7.956 -6.845 -20.872 1.00 95.31 216 THR A CA 1
ATOM 1779 C C . THR A 1 216 ? 8.928 -5.722 -21.248 1.00 95.31 216 THR A C 1
ATOM 1781 O O . THR A 1 216 ? 10.090 -5.717 -20.832 1.00 95.31 216 THR A O 1
ATOM 1784 N N . PHE A 1 217 ? 8.512 -4.799 -22.097 1.00 95.81 217 PHE A N 1
ATOM 1785 C CA . PHE A 1 217 ? 9.381 -3.756 -22.625 1.00 95.81 217 PHE A CA 1
ATOM 1786 C C . PHE A 1 217 ? 8.620 -2.452 -22.800 1.00 95.81 217 PHE A C 1
ATOM 1788 O O . PHE A 1 217 ? 7.387 -2.443 -22.869 1.00 95.81 217 PHE A O 1
ATOM 1795 N N . ILE A 1 218 ? 9.365 -1.348 -22.800 1.00 96.38 218 ILE A N 1
ATOM 1796 C CA . ILE A 1 218 ? 8.810 -0.008 -22.961 1.00 96.38 218 ILE A CA 1
ATOM 1797 C C . ILE A 1 218 ? 9.445 0.632 -24.189 1.00 96.38 218 ILE A C 1
ATOM 1799 O O . ILE A 1 218 ? 10.668 0.751 -24.256 1.00 96.38 218 ILE A O 1
ATOM 1803 N N . CYS A 1 219 ? 8.609 1.026 -25.142 1.00 96.00 219 CYS A N 1
ATOM 1804 C CA . CYS A 1 219 ? 9.009 1.764 -26.333 1.00 96.00 219 CYS A CA 1
ATOM 1805 C C . CYS A 1 219 ? 8.768 3.263 -26.149 1.00 96.00 219 CYS A C 1
ATOM 1807 O O . CYS A 1 219 ? 7.881 3.649 -25.387 1.00 96.00 219 CYS A O 1
ATOM 1809 N N . GLU A 1 220 ? 9.498 4.080 -26.897 1.00 95.88 220 GLU A N 1
ATOM 1810 C CA . GLU A 1 220 ? 9.425 5.540 -26.923 1.00 95.88 220 GLU A CA 1
ATOM 1811 C C . GLU A 1 220 ? 9.561 6.056 -28.368 1.00 95.88 220 GLU A C 1
ATOM 1813 O O . GLU A 1 220 ? 10.383 5.542 -29.135 1.00 95.88 220 GLU A O 1
ATOM 1818 N N . LYS A 1 221 ? 8.749 7.057 -28.731 1.00 91.69 221 LYS A N 1
ATOM 1819 C CA . LYS A 1 221 ? 8.793 7.783 -30.010 1.00 91.69 221 LYS A CA 1
ATOM 1820 C C . LYS A 1 221 ? 8.595 9.285 -29.826 1.00 91.69 221 LYS A C 1
ATOM 1822 O O . LYS A 1 221 ? 7.874 9.667 -28.867 1.00 91.69 221 LYS A O 1
#

Sequence (221 aa):
MAGITARYVLVTLEKEQLQNRTNKLINIYSHLEEKVFDDNSQLQSSYDALTKNYSQLKANLKVMEANNNHLQEEVKQLKDKIETLTQKKLQFNTRKSPEEWIRFASNSYFKSTERKTWSDSRRDCQDKGADLVMINSKEEQQFVSELNMGGESWIGLQAIKKRISRFVFKWEWRWMNGSPLQETFWAPGQEDASPDYNAACCDINGKWIKRYGSKTFICEK

Secondary structure (DSSP, 8-state):
-HHHHHHHHHHHHHHHHHHHHHHHHHHHHHHHHHHHHHHHHHHHHHHHHHHHHHHHHHHHHHHHHHHHHHHHHHHHHHHHHHHHHHHHHHHHHHS--TT-PEEETTEEEEE-SS-B-HHHHHHHHHHTT-EE----SHHHHHHHHHHTTTS-EEEEEEEEEEE-SSS-EEEEEEETTSPPPSS--BPTT-----TT--EEEE-TTS-EE---S-BEEEEE-